Protein AF-A0A2N3DLK1-F1 (afdb_monomer)

pLDDT: mean 75.84, std 13.11, range [40.94, 93.44]

Secondary structure (DSSP, 8-state):
--TTSTHHHHHHHHHHHHHHHHHHHHHHHHHHIIIIITGGGGS--SSPPPHHHHHHHHHHHHHHHHHHHHHHHHHHS--HHHHHHHHHHHHHHHHHHHHHHHHHHHHHHHHHH--HHHHHHHHT--GGGEEEEEEETTEEEEEE--STT--HHHHHHHHHHHHHHSSEEEE---HHHHHHHHHHHTT--

Sequence (189 aa):
MKIGECKQGWHGFAIRAIALLAIPLLLIVMGRLAFEYLPRLGLPSCEEPDGLTLAAHGLEAALILVAIWLQMRMSQRPSYAVLIAVFLVPSTVWLIQGVANDREALRQQQCAARSLDEAMMVCGADPAHYRRETYRPGFEILTVIDPRAFDRRAWSCLGRWALHSRKASVDKVDESVYREYNKAHSKGE

Nearest PDB structures (foldseek):
  2ic6-assembly2_B  TM=7.905E-01  e=6.269E+00  Orthohantavirus sinnombreense
  2ic6-assembly1_A  TM=8.528E-01  e=9.399E+00  Orthohantavirus sinnombreense
  8glt-assembly1_0  TM=7.337E-01  e=7.901E+00  synthetic construct

Foldseek 3Di:
DDPPPPVPVVVVVVVVVCCVPVVVLVVVVVVCCCVVVVVVVPADQLDDQDPLLVVLVVVLVVLVVVLVVLVVVCVVPNDPVSVVSNVVSVVVSVVSVVVSSVVSVVVSVVLLVDDPVVQCVVQVNDPVQWDWDDPDVQEIEIEGPAPVPDDPSSLVSSCSNCVRNVRYHDDYHDVVNVVVVVVVVVVVD

Structure (mmCIF, N/CA/C/O backbone):
data_AF-A0A2N3DLK1-F1
#
_entry.id   AF-A0A2N3DLK1-F1
#
loop_
_atom_site.group_PDB
_atom_site.id
_atom_site.type_symbol
_atom_site.label_atom_id
_atom_site.label_alt_id
_atom_site.label_comp_id
_atom_site.label_asym_id
_atom_site.label_entity_id
_atom_site.label_seq_id
_atom_site.pdbx_PDB_ins_code
_atom_site.Cartn_x
_atom_site.Cartn_y
_atom_site.Cartn_z
_atom_site.occupancy
_atom_site.B_iso_or_equiv
_atom_site.auth_seq_id
_atom_site.auth_comp_id
_atom_site.auth_asym_id
_atom_site.auth_atom_id
_atom_site.pdbx_PDB_model_num
ATOM 1 N N . MET A 1 1 ? -30.915 -3.818 58.817 1.00 41.75 1 MET A N 1
ATOM 2 C CA . MET A 1 1 ? -29.788 -4.104 57.900 1.00 41.75 1 MET A CA 1
ATOM 3 C C . MET A 1 1 ? -30.009 -3.312 56.616 1.00 41.75 1 MET A C 1
ATOM 5 O O . MET A 1 1 ? -30.992 -3.561 55.931 1.00 41.75 1 MET A O 1
ATOM 9 N N . LYS A 1 2 ? -29.196 -2.280 56.353 1.00 40.94 2 LYS A N 1
ATOM 10 C CA . LYS A 1 2 ? -29.340 -1.408 55.174 1.00 40.94 2 LYS A CA 1
ATOM 11 C C . LYS A 1 2 ? -28.633 -2.056 53.979 1.00 40.94 2 LYS A C 1
ATOM 13 O O . LYS A 1 2 ? -27.424 -2.229 54.010 1.00 40.94 2 LYS A O 1
ATOM 18 N N . ILE A 1 3 ? -29.368 -2.348 52.906 1.00 49.31 3 ILE A N 1
ATOM 19 C CA . ILE A 1 3 ? -28.859 -2.912 51.632 1.00 49.31 3 ILE A CA 1
ATOM 20 C C . ILE A 1 3 ? -28.111 -1.830 50.795 1.00 49.31 3 ILE A C 1
ATOM 22 O O . ILE A 1 3 ? -27.939 -1.937 49.586 1.00 49.31 3 ILE A O 1
ATOM 26 N N . GLY A 1 4 ? -27.656 -0.740 51.425 1.00 43.97 4 GLY A N 1
ATOM 27 C CA . GLY A 1 4 ? -27.165 0.463 50.739 1.00 43.97 4 GLY A CA 1
ATOM 28 C C . GLY A 1 4 ? -25.655 0.537 50.493 1.00 43.97 4 GLY A C 1
ATOM 29 O O . GLY A 1 4 ? -25.234 1.267 49.604 1.00 43.97 4 GLY A O 1
ATOM 30 N N . GLU A 1 5 ? -24.829 -0.208 51.230 1.00 45.59 5 GLU A N 1
ATOM 31 C CA . GLU A 1 5 ? -23.375 0.051 51.271 1.00 45.59 5 GLU A CA 1
ATOM 32 C C . GLU A 1 5 ? -22.546 -0.789 50.284 1.00 45.59 5 GLU A C 1
ATOM 34 O O . GLU A 1 5 ? -21.379 -0.496 50.038 1.00 45.59 5 GLU A O 1
ATOM 39 N N . CYS A 1 6 ? -23.139 -1.790 49.625 1.00 49.03 6 CYS A N 1
ATOM 40 C CA . CYS A 1 6 ? -22.387 -2.659 48.711 1.00 49.03 6 CYS A CA 1
ATOM 41 C C . CYS A 1 6 ? -22.099 -2.012 47.336 1.00 49.03 6 CYS A C 1
ATOM 43 O O . CYS A 1 6 ? -21.207 -2.453 46.615 1.00 49.03 6 CYS A O 1
ATOM 45 N N . LYS A 1 7 ? -22.798 -0.930 46.958 1.00 48.81 7 LYS A N 1
ATOM 46 C CA . LYS A 1 7 ? -22.609 -0.273 45.646 1.00 48.81 7 LYS A CA 1
ATOM 47 C C . LYS A 1 7 ? -21.320 0.552 45.534 1.00 48.81 7 LYS A C 1
ATOM 49 O O . LYS A 1 7 ? -20.832 0.752 44.425 1.00 48.81 7 LYS A O 1
ATOM 54 N N . GLN A 1 8 ? -20.749 1.014 46.647 1.00 48.44 8 GLN A N 1
ATOM 55 C CA . GLN A 1 8 ? -19.661 2.001 46.619 1.00 48.44 8 GLN A CA 1
ATOM 56 C C . GLN A 1 8 ? -18.273 1.374 46.374 1.00 48.44 8 GLN A C 1
ATOM 58 O O . GLN A 1 8 ? -17.419 2.002 45.753 1.00 48.44 8 GLN A O 1
ATOM 63 N N . GLY A 1 9 ? -18.065 0.107 46.758 1.00 53.12 9 GLY A N 1
ATOM 64 C CA . GLY A 1 9 ? -16.812 -0.621 46.499 1.00 53.12 9 GLY A CA 1
ATOM 65 C C . GLY A 1 9 ? -16.652 -1.110 45.053 1.00 53.12 9 GLY A C 1
ATOM 66 O O . GLY A 1 9 ? -15.544 -1.128 44.515 1.00 53.12 9 GLY A O 1
ATOM 67 N N . TRP A 1 10 ? -17.761 -1.446 44.386 1.00 57.19 10 TRP A N 1
ATOM 68 C CA . TRP A 1 10 ? -17.746 -2.000 43.027 1.00 57.19 10 TRP A CA 1
ATOM 69 C C . TRP A 1 10 ? -17.319 -0.988 41.963 1.00 57.19 10 TRP A C 1
ATOM 71 O O . TRP A 1 10 ? -16.615 -1.358 41.028 1.00 57.19 10 TRP A O 1
ATOM 81 N N . HIS A 1 11 ? -17.674 0.291 42.109 1.00 54.62 11 HIS A N 1
ATOM 82 C CA . HIS A 1 11 ? -17.235 1.327 41.169 1.00 54.62 11 HIS A CA 1
ATOM 83 C C . HIS A 1 11 ? -15.726 1.581 41.236 1.00 54.62 11 HIS A C 1
ATOM 85 O O . HIS A 1 11 ? -15.082 1.676 40.193 1.00 54.62 11 HIS A O 1
ATOM 91 N N . GLY A 1 12 ? -15.138 1.614 42.435 1.00 58.16 12 GLY A N 1
ATOM 92 C CA . GLY A 1 12 ? -13.688 1.767 42.594 1.00 58.16 12 GLY A CA 1
ATOM 93 C C . GLY A 1 12 ? -12.903 0.576 42.038 1.00 58.16 12 GLY A C 1
ATOM 94 O O . GLY A 1 12 ? -11.877 0.760 41.383 1.00 58.16 12 GLY A O 1
ATOM 95 N N . PHE A 1 13 ? -13.412 -0.643 42.242 1.00 64.38 13 PHE A N 1
ATOM 96 C CA . PHE A 1 13 ? -12.818 -1.856 41.681 1.00 64.38 13 PHE A CA 1
ATOM 97 C C . PHE A 1 13 ? -12.954 -1.911 40.151 1.00 64.38 13 PHE A C 1
ATOM 99 O O . PHE A 1 13 ? -11.970 -2.168 39.462 1.00 64.38 13 PHE A O 1
ATOM 106 N N . ALA A 1 14 ? -14.133 -1.591 39.608 1.00 60.31 14 ALA A N 1
ATOM 107 C CA . ALA A 1 14 ? -14.378 -1.570 38.167 1.00 60.31 14 ALA A CA 1
ATOM 108 C C . ALA A 1 14 ? -13.508 -0.533 37.441 1.00 60.31 14 ALA A C 1
ATOM 110 O O . ALA A 1 14 ? -12.927 -0.854 36.411 1.00 60.31 14 ALA A O 1
ATOM 111 N N . ILE A 1 15 ? -13.342 0.677 37.988 1.00 67.38 15 ILE A N 1
ATOM 112 C CA . ILE A 1 15 ? -12.472 1.707 37.393 1.00 67.38 15 ILE A CA 1
ATOM 113 C C . ILE A 1 15 ? -11.008 1.255 37.395 1.00 67.38 15 ILE A C 1
ATOM 115 O O . ILE A 1 15 ? -10.316 1.419 36.393 1.00 67.38 15 ILE A O 1
ATOM 119 N N . ARG A 1 16 ? -10.534 0.641 38.488 1.00 67.81 16 ARG A N 1
ATOM 120 C CA . ARG A 1 16 ? -9.168 0.096 38.558 1.00 67.81 16 ARG A CA 1
ATOM 121 C C . ARG A 1 16 ? -8.962 -1.066 37.589 1.00 67.81 16 ARG A C 1
ATOM 123 O O . ARG A 1 16 ? -7.930 -1.108 36.934 1.00 67.81 16 ARG A O 1
ATOM 130 N N . ALA A 1 17 ? -9.938 -1.962 37.449 1.00 64.06 17 ALA A N 1
ATOM 131 C CA . ALA A 1 17 ? -9.883 -3.068 36.494 1.00 64.06 17 ALA A CA 1
ATOM 132 C C . ALA A 1 17 ? -9.908 -2.576 35.035 1.00 64.06 17 ALA A C 1
ATOM 134 O O . ALA A 1 17 ? -9.133 -3.055 34.212 1.00 64.06 17 ALA A O 1
ATOM 135 N N . ILE A 1 18 ? -10.739 -1.573 34.725 1.00 64.81 18 ILE A N 1
ATOM 136 C CA . ILE A 1 18 ? -10.772 -0.927 33.406 1.00 64.81 18 ILE A CA 1
ATOM 137 C C . ILE A 1 18 ? -9.437 -0.238 33.125 1.00 64.81 18 ILE A C 1
ATOM 139 O O . ILE A 1 18 ? -8.891 -0.430 32.049 1.00 64.81 18 ILE A O 1
ATOM 143 N N . ALA A 1 19 ? -8.869 0.505 34.078 1.00 65.62 19 ALA A N 1
ATOM 144 C CA . ALA A 1 19 ? -7.558 1.128 33.903 1.00 65.62 19 ALA A CA 1
ATOM 145 C C . ALA A 1 19 ? -6.452 0.079 33.682 1.00 65.62 19 ALA A C 1
ATOM 147 O O . ALA A 1 19 ? -5.636 0.229 32.777 1.00 65.62 19 ALA A O 1
ATOM 148 N N . LEU A 1 20 ? -6.462 -1.015 34.449 1.00 67.25 20 LEU A N 1
ATOM 149 C CA . LEU A 1 20 ? -5.474 -2.091 34.338 1.00 67.25 20 LEU A CA 1
ATOM 150 C C . LEU A 1 20 ? -5.555 -2.873 33.022 1.00 67.25 20 LEU A C 1
ATOM 152 O O . LEU A 1 20 ? -4.543 -3.424 32.610 1.00 67.25 20 LEU A O 1
ATOM 156 N N . LEU A 1 21 ? -6.714 -2.923 32.361 1.00 66.69 21 LEU A N 1
ATOM 157 C CA . LEU A 1 21 ? -6.882 -3.620 31.079 1.00 66.69 21 LEU A CA 1
ATOM 158 C C . LEU A 1 21 ? -6.795 -2.672 29.876 1.00 66.69 21 LEU A C 1
ATOM 160 O O . LEU A 1 21 ? -6.192 -3.014 28.861 1.00 66.69 21 LEU A O 1
ATOM 164 N N . ALA A 1 22 ? -7.352 -1.467 29.986 1.00 64.12 22 ALA A N 1
ATOM 165 C CA . ALA A 1 22 ? -7.381 -0.496 28.900 1.00 64.12 22 ALA A CA 1
ATOM 166 C C . ALA A 1 22 ? -6.006 0.129 28.644 1.00 64.12 22 ALA A C 1
ATOM 168 O O . ALA A 1 22 ? -5.651 0.321 27.488 1.00 64.12 22 ALA A O 1
ATOM 169 N N . ILE A 1 23 ? -5.213 0.415 29.685 1.00 67.69 23 ILE A N 1
ATOM 170 C CA . ILE A 1 23 ? -3.870 1.000 29.529 1.00 67.69 23 ILE A CA 1
ATOM 171 C C . ILE A 1 23 ? -2.930 0.077 28.736 1.00 67.69 23 ILE A C 1
ATOM 173 O O . ILE A 1 23 ? -2.375 0.545 27.743 1.00 67.69 23 ILE A O 1
ATOM 177 N N . PRO A 1 24 ? -2.741 -1.212 29.087 1.00 68.69 24 PRO A N 1
ATOM 178 C CA . PRO A 1 24 ? -1.887 -2.096 28.296 1.00 68.69 24 PRO A CA 1
ATOM 179 C C . PRO A 1 24 ? -2.434 -2.335 26.888 1.00 68.69 24 PRO A C 1
ATOM 181 O O . PRO A 1 24 ? -1.643 -2.372 25.952 1.00 68.69 24 PRO A O 1
ATOM 184 N N . LEU A 1 25 ? -3.757 -2.416 26.702 1.00 66.19 25 LEU A N 1
ATOM 185 C CA . LEU A 1 25 ? -4.347 -2.511 25.363 1.00 66.19 25 LEU A CA 1
ATOM 186 C C . LEU A 1 25 ? -4.007 -1.272 24.519 1.00 66.19 25 LEU A C 1
ATOM 188 O O . LEU A 1 25 ? -3.580 -1.396 23.375 1.00 66.19 25 LEU A O 1
ATOM 192 N N . LEU A 1 26 ? -4.131 -0.078 25.099 1.00 65.19 26 LEU A N 1
ATOM 193 C CA . LEU A 1 26 ? -3.835 1.186 24.430 1.00 65.19 26 LEU A CA 1
ATOM 194 C C . LEU A 1 26 ? -2.334 1.341 24.146 1.00 65.19 26 LEU A C 1
ATOM 196 O O . LEU A 1 26 ? -1.967 1.806 23.073 1.00 65.19 26 LEU A O 1
ATOM 200 N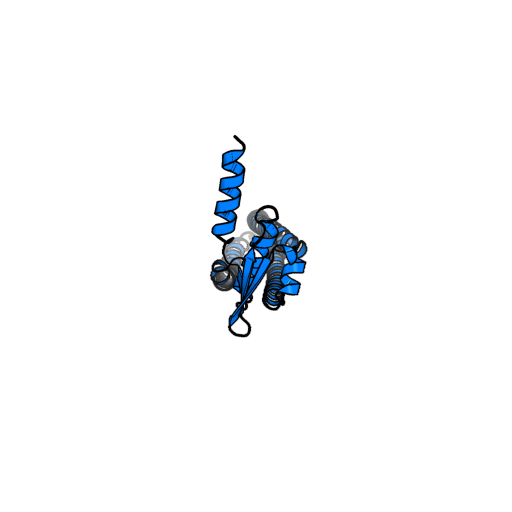 N . LEU A 1 27 ? -1.463 0.886 25.052 1.00 72.38 27 LEU A N 1
ATOM 201 C CA . LEU A 1 27 ? -0.013 0.832 24.832 1.00 72.38 27 LEU A CA 1
ATOM 202 C C . LEU A 1 27 ? 0.370 -0.158 23.727 1.00 72.38 27 LEU A C 1
ATOM 204 O O . LEU A 1 27 ? 1.247 0.149 22.927 1.00 72.38 27 LEU A O 1
ATOM 208 N N . ILE A 1 28 ? -0.290 -1.315 23.650 1.00 72.94 28 ILE A N 1
ATOM 209 C CA . ILE A 1 28 ? -0.079 -2.298 22.581 1.00 72.94 28 ILE A CA 1
ATOM 210 C C . ILE A 1 28 ? -0.531 -1.722 21.231 1.00 72.94 28 ILE A C 1
ATOM 212 O O . ILE A 1 28 ? 0.207 -1.828 20.253 1.00 72.94 28 ILE A O 1
ATOM 216 N N . VAL A 1 29 ? -1.696 -1.063 21.182 1.00 67.62 29 VAL A N 1
ATOM 217 C CA . VAL A 1 29 ? -2.199 -0.383 19.975 1.00 67.62 29 VAL A CA 1
ATOM 218 C C . VAL A 1 29 ? -1.248 0.732 19.546 1.00 67.62 29 VAL A C 1
ATOM 220 O O . VAL A 1 29 ? -0.811 0.740 18.401 1.00 67.62 29 VAL A O 1
ATOM 223 N N . MET A 1 30 ? -0.864 1.633 20.455 1.00 67.69 30 MET A N 1
ATOM 224 C CA . MET A 1 30 ? 0.065 2.733 20.163 1.00 67.69 30 MET A CA 1
ATOM 225 C C . MET A 1 30 ? 1.460 2.232 19.778 1.00 67.69 30 MET A C 1
ATOM 227 O O . MET A 1 30 ? 2.082 2.788 18.879 1.00 67.69 30 MET A O 1
ATOM 231 N N . GLY A 1 31 ? 1.943 1.169 20.427 1.00 72.31 31 GLY A N 1
ATOM 232 C CA . GLY A 1 31 ? 3.211 0.521 20.110 1.00 72.31 31 GLY A CA 1
ATOM 233 C C . GLY A 1 31 ? 3.195 -0.081 18.710 1.00 72.31 31 GLY A C 1
ATOM 234 O O . GLY A 1 31 ? 4.092 0.197 17.922 1.00 72.31 31 GLY A O 1
ATOM 235 N N . ARG A 1 32 ? 2.148 -0.830 18.348 1.00 65.25 32 ARG A N 1
ATOM 236 C CA . ARG A 1 32 ? 1.993 -1.323 16.974 1.00 65.25 32 ARG A CA 1
ATOM 237 C C . ARG A 1 32 ? 1.852 -0.198 15.968 1.00 65.25 32 ARG A C 1
ATOM 239 O O . ARG A 1 32 ? 2.490 -0.266 14.928 1.00 65.25 32 ARG A O 1
ATOM 246 N N . LEU A 1 33 ? 1.091 0.847 16.282 1.00 63.62 33 LEU A N 1
ATOM 247 C CA . LEU A 1 33 ? 0.989 2.010 15.409 1.00 63.62 33 LEU A CA 1
ATOM 248 C C . LEU A 1 33 ? 2.383 2.610 15.178 1.00 63.62 33 LEU A C 1
ATOM 250 O O . LEU A 1 33 ? 2.796 2.786 14.042 1.00 63.62 33 LEU A O 1
ATOM 254 N N . ALA A 1 34 ? 3.168 2.829 16.231 1.00 68.75 34 ALA A N 1
ATOM 255 C CA . ALA A 1 34 ? 4.526 3.341 16.098 1.00 68.75 34 ALA A CA 1
ATOM 256 C C . ALA A 1 34 ? 5.426 2.401 15.270 1.00 68.75 34 ALA A C 1
ATOM 258 O O . ALA A 1 34 ? 6.055 2.847 14.317 1.00 68.75 34 ALA A O 1
ATOM 259 N N . PHE A 1 35 ? 5.471 1.103 15.577 1.00 64.12 35 PHE A N 1
ATOM 260 C CA . PHE A 1 35 ? 6.393 0.168 14.921 1.00 64.12 35 PHE A CA 1
ATOM 261 C C . PHE A 1 35 ? 5.966 -0.261 13.510 1.00 64.12 35 PHE A C 1
ATOM 263 O O . PHE A 1 35 ? 6.833 -0.522 12.682 1.00 64.12 35 PHE A O 1
ATOM 270 N N . GLU A 1 36 ? 4.668 -0.324 13.208 1.00 64.69 36 GLU A N 1
ATOM 271 C CA . GLU A 1 36 ? 4.161 -0.729 11.890 1.00 64.69 36 GLU A CA 1
ATOM 272 C C . GLU A 1 36 ? 3.917 0.472 10.963 1.00 64.69 36 GLU A C 1
ATOM 274 O O . GLU A 1 36 ? 4.188 0.362 9.767 1.00 64.69 36 GLU A O 1
ATOM 279 N N . TYR A 1 37 ? 3.460 1.628 11.474 1.00 61.62 37 TYR A N 1
ATOM 280 C CA . TYR A 1 37 ? 3.223 2.813 10.633 1.00 61.62 37 TYR A CA 1
ATOM 281 C C . TYR A 1 37 ? 4.462 3.686 10.428 1.00 61.62 37 TYR A C 1
ATOM 283 O O . TYR A 1 37 ? 4.658 4.144 9.304 1.00 61.62 37 TYR A O 1
ATOM 291 N N . LEU A 1 38 ? 5.312 3.934 11.438 1.00 62.44 38 LEU A N 1
ATOM 292 C CA . LEU A 1 38 ? 6.450 4.860 11.261 1.00 62.44 38 LEU A CA 1
ATOM 293 C C . LEU A 1 38 ? 7.409 4.4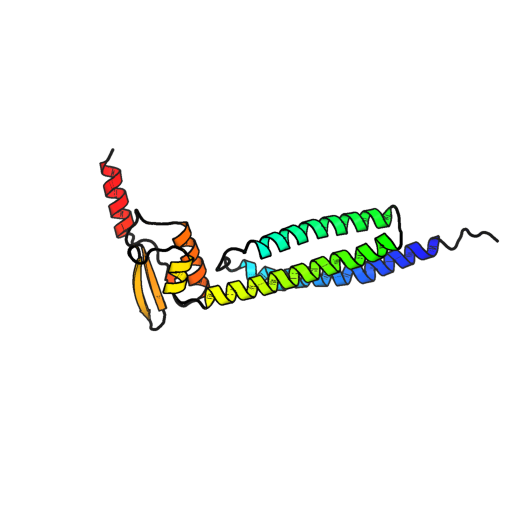29 10.136 1.00 62.44 38 LEU A C 1
ATOM 295 O O . LEU A 1 38 ? 7.788 5.290 9.342 1.00 62.44 38 LEU A O 1
ATOM 299 N N . PRO A 1 39 ? 7.766 3.139 9.974 1.00 58.31 39 PRO A N 1
ATOM 300 C CA . PRO A 1 39 ? 8.603 2.714 8.851 1.00 58.31 39 PRO A CA 1
ATOM 301 C C . PRO A 1 39 ? 7.897 2.849 7.494 1.00 58.31 39 PRO A C 1
ATOM 303 O O . PRO A 1 39 ? 8.555 3.060 6.476 1.00 58.31 39 PRO A O 1
ATOM 306 N N . ARG A 1 40 ? 6.558 2.757 7.468 1.00 57.41 40 ARG A N 1
ATOM 307 C CA . ARG A 1 40 ? 5.735 2.919 6.257 1.00 57.41 40 ARG A CA 1
ATOM 308 C C . ARG A 1 40 ? 5.583 4.381 5.825 1.00 57.41 40 ARG A C 1
ATOM 310 O O . ARG A 1 40 ? 5.245 4.621 4.674 1.00 57.41 40 ARG A O 1
ATOM 317 N N . LEU A 1 41 ? 5.878 5.355 6.691 1.00 57.22 41 LEU A N 1
ATOM 318 C CA . LEU A 1 41 ? 5.874 6.781 6.327 1.00 57.22 41 LEU A CA 1
ATOM 319 C C . LEU A 1 41 ? 7.026 7.173 5.384 1.00 57.22 41 LEU A C 1
ATOM 321 O O . LEU A 1 41 ? 6.984 8.249 4.793 1.00 57.22 41 LEU A O 1
ATOM 325 N N . GLY A 1 42 ? 8.060 6.333 5.253 1.00 58.62 42 GLY A N 1
ATOM 326 C CA . GLY A 1 42 ? 9.263 6.668 4.486 1.00 58.62 42 GLY A CA 1
ATOM 327 C C . GLY A 1 42 ? 9.145 6.486 2.970 1.00 58.62 42 GLY A C 1
ATOM 328 O O . GLY A 1 42 ? 9.893 7.123 2.232 1.00 58.62 42 GLY A O 1
ATOM 329 N N . LEU A 1 43 ? 8.236 5.631 2.488 1.00 68.38 43 LEU A N 1
ATOM 330 C CA . LEU A 1 43 ? 8.088 5.323 1.062 1.00 68.38 43 LEU A CA 1
ATOM 331 C C . LEU A 1 43 ? 6.605 5.363 0.659 1.00 68.38 43 LEU A C 1
ATOM 333 O O . LEU A 1 43 ? 5.779 4.782 1.362 1.00 68.38 43 LEU A O 1
ATOM 337 N N . PRO A 1 44 ? 6.244 5.999 -0.473 1.00 78.38 44 PRO A N 1
ATOM 338 C CA . PRO A 1 44 ? 4.881 5.930 -1.001 1.00 78.38 44 PRO A CA 1
ATOM 339 C C . PRO A 1 44 ? 4.507 4.476 -1.307 1.00 78.38 44 PRO A C 1
ATOM 341 O O . PRO A 1 44 ? 5.378 3.706 -1.692 1.00 78.38 44 PRO A O 1
ATOM 344 N N . SER A 1 45 ? 3.237 4.084 -1.180 1.00 82.31 45 SER A N 1
ATOM 345 C CA . SER A 1 45 ? 2.805 2.714 -1.500 1.00 82.31 45 SER A CA 1
ATOM 346 C C . SER A 1 45 ? 3.088 2.362 -2.971 1.00 82.31 45 SER A C 1
ATOM 348 O O . SER A 1 45 ? 2.860 3.179 -3.856 1.00 82.31 45 SER A O 1
ATOM 350 N N . CYS A 1 46 ? 3.596 1.158 -3.245 1.00 85.38 46 CYS A N 1
ATOM 351 C CA . CYS A 1 46 ? 3.854 0.646 -4.598 1.00 85.38 46 CYS A CA 1
ATOM 352 C C . CYS A 1 46 ? 2.564 0.616 -5.427 1.00 85.38 46 CYS A C 1
ATOM 354 O O . CYS A 1 46 ? 2.532 1.069 -6.569 1.00 85.38 46 CYS A O 1
ATOM 356 N N . GLU A 1 47 ? 1.482 0.141 -4.809 1.00 86.12 47 GLU A N 1
ATOM 357 C CA . GLU A 1 47 ? 0.140 0.080 -5.388 1.00 86.12 47 GLU A CA 1
ATOM 358 C C . GLU A 1 47 ? -0.869 0.830 -4.504 1.00 86.12 47 GLU A C 1
ATOM 360 O O . GLU A 1 47 ? -0.626 1.049 -3.312 1.00 86.12 47 GLU A O 1
ATOM 365 N N . GLU A 1 48 ? -1.990 1.261 -5.084 1.00 84.50 48 GLU A N 1
ATOM 366 C CA . GLU A 1 48 ? -3.094 1.864 -4.329 1.00 84.50 48 GLU A CA 1
ATOM 367 C C . GLU A 1 48 ? -3.868 0.801 -3.539 1.00 84.50 48 GLU A C 1
ATOM 369 O O . GLU A 1 48 ? -3.939 -0.353 -3.975 1.00 84.50 48 GLU A O 1
ATOM 374 N N . PRO A 1 49 ? -4.458 1.153 -2.384 1.00 82.62 49 PRO A N 1
ATOM 375 C CA . PRO A 1 49 ? -5.290 0.226 -1.627 1.00 82.62 49 PRO A CA 1
ATOM 376 C C . PRO A 1 49 ? -6.455 -0.276 -2.489 1.00 82.62 49 PRO A C 1
ATOM 378 O O . PRO A 1 49 ? -7.072 0.486 -3.233 1.00 82.62 49 PRO A O 1
ATOM 381 N N . ASP A 1 50 ? -6.743 -1.574 -2.406 1.00 84.81 50 ASP A N 1
ATOM 382 C CA . ASP A 1 50 ? -7.877 -2.169 -3.097 1.00 84.81 50 ASP A CA 1
ATOM 383 C C . ASP A 1 50 ? -9.167 -1.790 -2.361 1.00 84.81 50 ASP A C 1
ATOM 385 O O . ASP A 1 50 ? -9.162 -1.339 -1.210 1.00 84.81 50 ASP A O 1
ATOM 389 N N . GLY A 1 51 ? -10.304 -1.969 -3.034 1.00 86.31 51 GLY A N 1
ATOM 390 C CA . GLY A 1 51 ? -11.601 -1.633 -2.446 1.00 86.31 51 GLY A CA 1
ATOM 391 C C . GLY A 1 51 ? -11.864 -2.365 -1.125 1.00 86.31 51 GLY A C 1
ATOM 392 O O . GLY A 1 51 ? -12.553 -1.824 -0.264 1.00 86.31 51 GLY A O 1
ATOM 393 N N . LEU A 1 52 ? -11.280 -3.556 -0.933 1.00 85.94 52 LEU A N 1
ATOM 394 C CA . LEU A 1 52 ? -11.421 -4.319 0.304 1.00 85.94 52 LEU A CA 1
ATOM 395 C C . LEU A 1 52 ? -10.614 -3.707 1.454 1.00 85.94 52 LEU A C 1
ATOM 397 O O . LEU A 1 52 ? -11.179 -3.521 2.528 1.00 85.94 52 LEU A O 1
ATOM 401 N N . THR A 1 53 ? -9.339 -3.364 1.246 1.00 83.69 53 THR A N 1
ATOM 402 C CA . THR A 1 53 ? -8.521 -2.671 2.255 1.00 83.69 53 THR A CA 1
ATOM 403 C C . THR A 1 53 ? -9.143 -1.320 2.613 1.00 83.69 53 THR A C 1
ATOM 405 O O . THR A 1 53 ? -9.242 -0.975 3.791 1.00 83.69 53 THR A O 1
ATOM 408 N N . LEU A 1 54 ? -9.659 -0.579 1.625 1.00 84.06 54 LEU A N 1
ATOM 409 C CA . LEU A 1 54 ? -10.359 0.683 1.874 1.00 84.06 54 LEU A CA 1
ATOM 410 C C . LEU A 1 54 ? -11.640 0.481 2.703 1.00 84.06 54 LEU A C 1
ATOM 412 O O . LEU A 1 54 ? -11.875 1.209 3.667 1.00 84.06 54 LEU A O 1
ATOM 416 N N . ALA A 1 55 ? -12.454 -0.523 2.362 1.00 86.38 55 ALA A N 1
ATOM 417 C CA . ALA A 1 55 ? -13.657 -0.864 3.119 1.00 86.38 55 ALA A CA 1
ATOM 418 C C . ALA A 1 55 ? -13.328 -1.327 4.547 1.00 86.38 55 ALA A C 1
ATOM 420 O O . ALA A 1 55 ? -14.048 -0.973 5.481 1.00 86.38 55 ALA A O 1
ATOM 421 N N . ALA A 1 56 ? -12.231 -2.068 4.731 1.00 85.06 56 ALA A N 1
ATOM 422 C CA . ALA A 1 56 ? -11.759 -2.504 6.039 1.00 85.06 56 ALA A CA 1
ATOM 423 C C . ALA A 1 56 ? -11.396 -1.308 6.930 1.00 85.06 56 ALA A C 1
ATOM 425 O O . ALA A 1 56 ? -11.884 -1.238 8.055 1.00 85.06 56 ALA A O 1
ATOM 426 N N . HIS A 1 57 ? -10.651 -0.325 6.414 1.00 79.81 57 HIS A N 1
ATOM 427 C CA . HIS A 1 57 ? -10.358 0.910 7.151 1.00 79.81 57 HIS A CA 1
ATOM 428 C C . HIS A 1 57 ? -11.610 1.761 7.417 1.00 79.81 57 HIS A C 1
ATOM 430 O O . HIS A 1 57 ? -11.740 2.367 8.482 1.00 79.81 57 HIS A O 1
ATOM 436 N N . GLY A 1 58 ? -12.569 1.789 6.486 1.00 81.50 58 GLY A N 1
ATOM 437 C CA . GLY A 1 58 ? -13.862 2.442 6.708 1.00 81.50 58 GLY A CA 1
ATOM 438 C C . GLY A 1 58 ? -14.653 1.801 7.856 1.00 81.50 58 GLY A C 1
ATOM 439 O O . GLY A 1 58 ? -15.179 2.500 8.725 1.00 81.50 58 GLY A O 1
ATOM 440 N N . LEU A 1 59 ? -14.696 0.466 7.896 1.00 86.75 59 LEU A N 1
ATOM 441 C CA . LEU A 1 59 ? -15.324 -0.298 8.974 1.00 86.75 59 LEU A CA 1
ATOM 442 C C . LEU A 1 59 ? -14.584 -0.114 10.307 1.00 86.75 59 LEU A C 1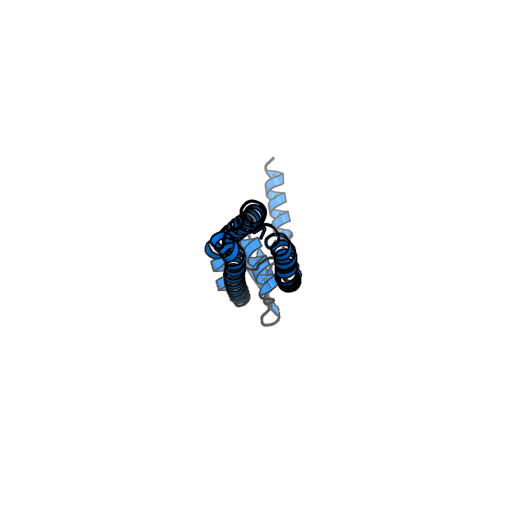
ATOM 444 O O . LEU A 1 59 ? -15.222 0.051 11.344 1.00 86.75 59 LEU A O 1
ATOM 448 N N . GLU A 1 60 ? -13.253 -0.100 10.276 1.00 82.31 60 GLU A N 1
ATOM 449 C CA . GLU A 1 60 ? -12.389 0.166 11.428 1.00 82.31 60 GLU A CA 1
ATOM 450 C C . GLU A 1 60 ? -12.737 1.513 12.079 1.00 82.31 60 GLU A C 1
ATOM 452 O O . GLU A 1 60 ? -13.036 1.567 13.275 1.00 82.31 60 GLU A O 1
ATOM 457 N N . ALA A 1 61 ? -12.805 2.586 11.285 1.00 78.56 61 ALA A N 1
ATOM 458 C CA . ALA A 1 61 ? -13.173 3.916 11.765 1.00 78.56 61 ALA A CA 1
ATOM 459 C C . ALA A 1 61 ? -14.573 3.935 12.405 1.00 78.56 61 ALA A C 1
ATOM 461 O O . ALA A 1 61 ? -14.762 4.510 13.481 1.00 78.56 61 ALA A O 1
ATOM 462 N N . ALA A 1 62 ? -15.549 3.261 11.790 1.00 84.50 62 ALA A N 1
ATOM 463 C CA . ALA A 1 62 ? -16.896 3.146 12.344 1.00 84.50 62 ALA A CA 1
ATOM 464 C C . ALA A 1 62 ? -16.909 2.392 13.687 1.00 84.50 62 ALA A C 1
ATOM 466 O O . ALA A 1 62 ? -17.563 2.825 14.637 1.00 84.50 62 ALA A O 1
ATOM 467 N N . LEU A 1 63 ? -16.158 1.294 13.802 1.00 83.00 63 LEU A N 1
ATOM 468 C CA . LEU A 1 63 ? -16.070 0.507 15.033 1.00 83.00 63 LEU A CA 1
ATOM 469 C C . LEU A 1 63 ? -15.361 1.259 16.165 1.00 83.00 63 LEU A C 1
ATOM 471 O O . LEU A 1 63 ? -15.766 1.126 17.320 1.00 83.00 63 LEU A O 1
ATOM 475 N N . ILE A 1 64 ? -14.367 2.095 15.858 1.00 77.88 64 ILE A N 1
ATOM 476 C CA . ILE A 1 64 ? -13.737 2.983 16.847 1.00 77.88 64 ILE A CA 1
ATOM 477 C C . ILE A 1 64 ? -14.768 3.967 17.415 1.00 77.88 64 ILE A C 1
ATOM 479 O O . ILE A 1 64 ? -14.859 4.130 18.634 1.00 77.88 64 ILE A O 1
ATOM 483 N N . LEU A 1 65 ? -15.603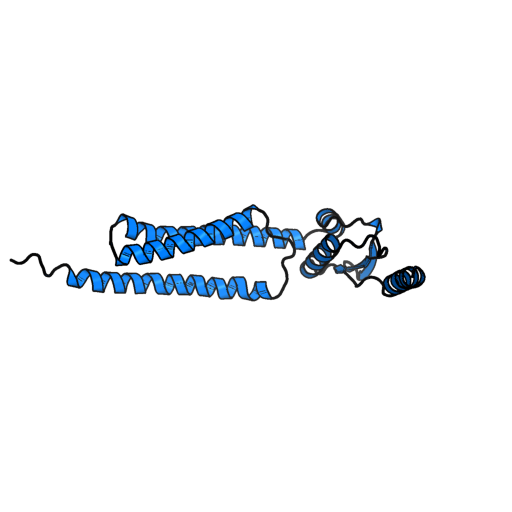 4.575 16.564 1.00 81.06 65 LEU A N 1
ATOM 484 C CA . LEU A 1 65 ? -16.681 5.463 17.019 1.00 81.06 65 LEU A CA 1
ATOM 485 C C . LEU A 1 65 ? -17.692 4.721 17.905 1.00 81.06 65 LEU A C 1
ATOM 487 O O . LEU A 1 65 ? -18.112 5.247 18.939 1.00 81.06 65 LEU A O 1
ATOM 491 N N . VAL A 1 66 ? -18.038 3.480 17.549 1.00 84.00 66 VAL A N 1
ATOM 492 C CA . VAL A 1 66 ? -18.899 2.615 18.371 1.00 84.00 66 VAL A CA 1
ATOM 493 C C . VAL A 1 66 ? -18.241 2.289 19.714 1.00 84.00 66 VAL A C 1
ATOM 495 O O . VAL A 1 66 ? -18.917 2.346 20.739 1.00 84.00 66 VAL A O 1
ATOM 498 N N . ALA A 1 67 ? -16.938 1.999 19.747 1.00 80.00 67 ALA A N 1
ATOM 499 C CA . ALA A 1 67 ? -16.207 1.729 20.983 1.00 80.00 67 ALA A CA 1
ATOM 500 C C . ALA A 1 67 ? -16.215 2.944 21.924 1.00 80.00 67 ALA A C 1
ATOM 502 O O . ALA A 1 67 ? -16.527 2.806 23.108 1.00 80.00 67 ALA A O 1
ATOM 503 N N . ILE A 1 68 ? -15.956 4.145 21.394 1.00 79.12 68 ILE A N 1
ATOM 504 C CA . ILE A 1 68 ? -16.017 5.404 22.154 1.00 79.12 68 ILE A CA 1
ATOM 505 C C . ILE A 1 68 ? -17.430 5.618 22.705 1.00 79.12 68 ILE A C 1
ATOM 507 O O . ILE A 1 68 ? -17.611 5.921 23.887 1.00 79.12 68 ILE A O 1
ATOM 511 N N . TRP A 1 69 ? -18.451 5.404 21.874 1.00 86.38 69 TRP A N 1
ATOM 512 C CA . TRP A 1 69 ? -19.844 5.517 22.291 1.00 86.38 69 TRP A CA 1
ATOM 513 C C . TRP A 1 69 ? -20.228 4.508 23.379 1.00 86.38 69 TRP A C 1
ATOM 515 O O . TRP A 1 69 ? -20.878 4.882 24.357 1.00 86.38 69 TRP A O 1
ATOM 525 N N . LEU A 1 70 ? -19.795 3.251 23.265 1.00 82.81 70 LEU A N 1
ATOM 526 C CA . LEU A 1 70 ? -20.022 2.217 24.277 1.00 82.81 70 LEU A CA 1
ATOM 527 C C . LEU A 1 70 ? -19.334 2.559 25.600 1.00 82.81 70 LEU A C 1
ATOM 529 O O . LEU A 1 70 ? -19.942 2.382 26.656 1.00 82.81 70 LEU A O 1
ATOM 533 N N . GLN A 1 71 ? -18.121 3.109 25.550 1.00 78.31 71 GLN A N 1
ATOM 534 C CA . GLN A 1 71 ? -17.396 3.561 26.734 1.00 78.31 71 GLN A CA 1
ATOM 535 C C . GLN A 1 71 ? -18.148 4.693 27.453 1.00 78.31 71 GLN A C 1
ATOM 537 O O . GLN A 1 71 ? -18.332 4.646 28.671 1.00 78.31 71 GLN A O 1
ATOM 542 N N . MET A 1 72 ? -18.660 5.677 26.703 1.00 78.00 72 MET A N 1
ATOM 543 C CA . MET A 1 72 ? -19.514 6.741 27.252 1.00 78.00 72 MET A CA 1
ATOM 544 C C . MET A 1 72 ? -20.836 6.193 27.799 1.00 78.00 72 MET A C 1
ATOM 546 O O . MET A 1 72 ? -21.341 6.656 28.819 1.00 78.00 72 MET A O 1
ATOM 550 N N . ARG A 1 73 ? -21.415 5.184 27.145 1.00 80.94 73 ARG A N 1
ATOM 551 C CA . ARG A 1 73 ? -22.670 4.575 27.590 1.00 80.94 73 ARG A CA 1
ATOM 552 C C . ARG A 1 73 ? -22.487 3.730 28.848 1.00 80.94 73 ARG A C 1
ATOM 554 O O . ARG A 1 73 ? -23.385 3.715 29.687 1.00 80.94 73 ARG A O 1
ATOM 561 N N . MET A 1 74 ? -21.334 3.081 29.016 1.00 77.81 74 MET A N 1
ATOM 562 C CA . MET A 1 74 ? -20.990 2.321 30.219 1.00 77.81 74 MET A CA 1
ATOM 563 C C . MET A 1 74 ? -20.970 3.207 31.469 1.00 77.81 74 MET A C 1
ATOM 565 O O . MET A 1 74 ? -21.466 2.780 32.511 1.00 77.81 74 MET A O 1
ATOM 569 N N . SER A 1 75 ? -20.442 4.432 31.371 1.00 75.69 75 SER A N 1
ATOM 570 C CA . SER A 1 75 ? -20.388 5.358 32.511 1.00 75.69 75 SER A CA 1
ATOM 571 C C . SER A 1 75 ? -21.768 5.889 32.909 1.00 75.69 75 SER A C 1
ATOM 573 O O . SER A 1 75 ? -22.001 6.164 34.083 1.00 75.69 75 SER A O 1
ATOM 575 N N . GLN A 1 76 ? -22.703 5.983 31.958 1.00 82.62 76 GLN A N 1
ATOM 576 C CA . GLN A 1 76 ? -24.064 6.465 32.207 1.00 82.62 76 GLN A CA 1
ATOM 577 C C . GLN A 1 76 ? -25.037 5.356 32.631 1.00 82.62 76 GLN A C 1
ATOM 579 O O . GLN A 1 76 ? -25.901 5.578 33.479 1.00 82.62 76 GLN A O 1
ATOM 584 N N . ARG A 1 77 ? -24.960 4.176 32.003 1.00 82.06 77 ARG A N 1
ATOM 585 C CA . ARG A 1 77 ? -25.897 3.055 32.192 1.00 82.06 77 ARG A CA 1
ATOM 586 C C . ARG A 1 77 ? -25.158 1.713 32.109 1.00 82.06 77 ARG A C 1
ATOM 588 O O . ARG A 1 77 ? -25.212 1.048 31.068 1.00 82.06 77 ARG A O 1
ATOM 595 N N . PRO A 1 78 ? -24.476 1.293 33.188 1.00 78.50 78 PRO A N 1
ATOM 596 C CA . PRO A 1 78 ? -23.740 0.038 33.190 1.00 78.50 78 PRO A CA 1
ATOM 597 C C . PRO A 1 78 ? -24.704 -1.148 33.059 1.00 78.50 78 PRO A C 1
ATOM 599 O O . PRO A 1 78 ? -25.678 -1.272 33.798 1.00 78.50 78 PRO A O 1
ATOM 602 N N . SER A 1 79 ? -24.425 -2.032 32.104 1.00 87.94 79 SER A N 1
ATOM 603 C CA . SER A 1 79 ? -25.113 -3.315 31.933 1.00 87.94 79 SER A CA 1
ATOM 604 C C . SER A 1 79 ? -24.112 -4.365 31.460 1.00 87.94 79 SER A C 1
ATOM 606 O O . SER A 1 79 ? -23.107 -4.018 30.837 1.00 87.94 79 SER A O 1
ATOM 608 N N . TYR A 1 80 ? -24.387 -5.646 31.718 1.00 82.62 80 TYR A N 1
ATOM 609 C CA . TYR A 1 80 ? -23.518 -6.741 31.269 1.00 82.62 80 TYR A CA 1
ATOM 610 C C . TYR A 1 80 ? -23.339 -6.762 29.746 1.00 82.62 80 TYR A C 1
ATOM 612 O O . TYR A 1 80 ? -22.236 -7.005 29.270 1.00 82.62 80 TYR A O 1
ATOM 620 N N . ALA A 1 81 ? -24.384 -6.424 28.985 1.00 81.50 81 ALA A N 1
ATOM 621 C CA . ALA A 1 81 ? -24.306 -6.318 27.529 1.00 81.50 81 ALA A CA 1
ATOM 622 C C . ALA A 1 81 ? -23.324 -5.222 27.079 1.00 81.50 81 ALA A C 1
ATOM 624 O O . ALA A 1 81 ? -22.489 -5.459 26.211 1.00 81.50 81 ALA A O 1
ATOM 625 N N . VAL A 1 82 ? -23.379 -4.040 27.706 1.00 80.50 82 VAL A N 1
ATOM 626 C CA . VAL A 1 82 ? -22.443 -2.939 27.416 1.00 80.50 82 VAL A CA 1
ATOM 627 C C . VAL A 1 82 ? -21.022 -3.308 27.845 1.00 80.50 82 VAL A C 1
ATOM 629 O O . VAL A 1 82 ? -20.077 -3.008 27.124 1.00 80.50 82 VAL A O 1
ATOM 632 N N . LEU A 1 83 ? -20.864 -4.004 28.975 1.00 78.81 83 LEU A N 1
ATOM 633 C CA . LEU A 1 83 ? -19.563 -4.481 29.442 1.00 78.81 83 LEU A CA 1
ATOM 634 C C . LEU A 1 83 ? -18.915 -5.451 28.455 1.00 78.81 83 LEU A C 1
ATOM 636 O O . LEU A 1 83 ? -17.772 -5.237 28.069 1.00 78.81 83 LEU A O 1
ATOM 640 N N . ILE A 1 84 ? -19.652 -6.460 27.992 1.00 83.31 84 ILE A N 1
ATOM 641 C CA . ILE A 1 84 ? -19.162 -7.410 26.986 1.00 83.31 84 ILE A CA 1
ATOM 642 C C . ILE A 1 84 ? -18.805 -6.681 25.680 1.00 83.31 84 ILE A C 1
ATOM 644 O O . ILE A 1 84 ? -17.738 -6.917 25.113 1.00 83.31 84 ILE A O 1
ATOM 648 N N . ALA A 1 85 ? -19.654 -5.756 25.225 1.00 81.31 85 ALA A N 1
ATOM 649 C CA . ALA A 1 85 ? -19.428 -5.014 23.986 1.00 81.31 85 ALA A CA 1
ATOM 650 C C . ALA A 1 85 ? -18.171 -4.125 24.034 1.00 81.31 85 ALA A C 1
ATOM 652 O O . ALA A 1 85 ? -17.454 -4.040 23.039 1.00 81.31 85 ALA A O 1
ATOM 653 N N . VAL A 1 86 ? -17.861 -3.517 25.187 1.00 78.56 86 VAL A N 1
ATOM 654 C CA . VAL A 1 86 ? -16.638 -2.713 25.383 1.00 78.56 86 VAL A CA 1
ATOM 655 C C . VAL A 1 86 ? -15.361 -3.536 25.184 1.00 78.56 86 VAL A C 1
ATOM 657 O O . VAL A 1 86 ? -14.364 -2.981 24.738 1.00 78.56 86 VAL A O 1
ATOM 660 N N . PHE A 1 87 ? -15.380 -4.847 25.441 1.00 77.81 87 PHE A N 1
ATOM 661 C CA . PHE A 1 87 ? -14.233 -5.720 25.158 1.00 77.81 87 PHE A CA 1
ATOM 662 C C . PHE A 1 87 ? -14.259 -6.305 23.739 1.00 77.81 87 PHE A C 1
ATOM 664 O O . PHE A 1 87 ? -13.216 -6.389 23.082 1.00 77.81 87 PHE A O 1
ATOM 671 N N . LEU A 1 88 ? -15.437 -6.692 23.240 1.00 84.06 88 LEU A N 1
ATOM 672 C CA . LEU A 1 88 ? -15.567 -7.303 21.914 1.00 84.06 88 LEU A CA 1
ATOM 673 C C . LEU A 1 88 ? -15.244 -6.326 20.782 1.00 84.06 88 LEU A C 1
ATOM 675 O O . LEU A 1 88 ? -14.512 -6.694 19.868 1.00 84.06 88 LEU A O 1
ATOM 679 N N . VAL A 1 89 ? -15.741 -5.087 20.839 1.00 83.81 89 VAL A N 1
ATOM 680 C CA . VAL A 1 89 ? -15.573 -4.134 19.730 1.00 83.81 89 VAL A CA 1
ATOM 681 C C . VAL A 1 89 ? -14.091 -3.812 19.469 1.00 83.81 89 VAL A C 1
ATOM 683 O O . VAL A 1 89 ? -13.655 -3.994 18.332 1.00 83.81 89 VAL A O 1
ATOM 686 N N . PRO A 1 90 ? -13.259 -3.454 20.467 1.00 78.00 90 PRO A N 1
ATOM 687 C CA . PRO A 1 90 ? -11.824 -3.263 20.241 1.00 78.00 90 PRO A CA 1
ATOM 688 C C . PRO A 1 90 ? -11.115 -4.524 19.733 1.00 78.00 90 PRO A C 1
ATOM 690 O O . PRO A 1 90 ? -10.244 -4.431 18.872 1.00 78.00 90 PRO A O 1
ATOM 693 N N . SER A 1 91 ? -11.520 -5.709 20.202 1.00 80.69 91 SER A N 1
ATOM 694 C CA . SER A 1 91 ? -10.968 -6.977 19.703 1.00 80.69 91 SER A CA 1
ATOM 695 C C . SER A 1 91 ? -11.286 -7.185 18.218 1.00 80.69 91 SER A C 1
ATOM 697 O O . SER A 1 91 ? -10.430 -7.626 17.456 1.00 80.69 91 SER A O 1
ATOM 699 N N . THR A 1 92 ? -12.494 -6.822 17.775 1.00 84.06 92 THR A N 1
ATOM 700 C CA . THR A 1 92 ? -12.857 -6.893 16.351 1.00 84.06 92 THR A CA 1
ATOM 701 C C . THR A 1 92 ? -12.100 -5.879 15.498 1.00 84.06 92 THR A C 1
ATOM 703 O O . THR A 1 92 ? -11.639 -6.242 14.421 1.00 84.06 92 THR A O 1
ATOM 706 N N . VAL A 1 93 ? -11.900 -4.650 15.994 1.00 81.75 93 VAL A N 1
ATOM 707 C CA . VAL A 1 93 ? -11.065 -3.626 15.336 1.00 81.75 93 VAL A CA 1
ATOM 708 C C . VAL A 1 93 ? -9.655 -4.163 15.120 1.00 81.75 93 VAL A C 1
ATOM 710 O O . VAL A 1 93 ? -9.145 -4.120 14.006 1.00 81.75 93 VAL A O 1
ATOM 713 N N . TRP A 1 94 ? -9.067 -4.753 16.163 1.00 80.56 94 TRP A N 1
ATOM 714 C CA . TRP A 1 94 ? -7.735 -5.346 16.097 1.00 80.56 94 TRP A CA 1
ATOM 715 C C . TRP A 1 94 ? -7.626 -6.439 15.026 1.00 80.56 94 TRP A C 1
ATOM 717 O O . TRP A 1 94 ? -6.667 -6.467 14.256 1.00 80.56 94 TRP A O 1
ATOM 727 N N . LEU A 1 95 ? -8.611 -7.340 14.957 1.00 83.88 95 LEU A N 1
ATOM 728 C CA . LEU A 1 95 ? -8.629 -8.416 13.963 1.00 83.88 95 LEU A CA 1
ATOM 729 C C . LEU A 1 95 ? -8.772 -7.875 12.536 1.00 83.88 95 LEU A C 1
ATOM 731 O O . LEU A 1 95 ? -8.049 -8.318 11.645 1.00 83.88 95 LEU A O 1
ATOM 735 N N . ILE A 1 96 ? -9.665 -6.904 12.323 1.00 85.38 96 ILE A N 1
ATOM 736 C CA . ILE A 1 96 ? -9.864 -6.262 11.015 1.00 85.38 96 ILE A CA 1
ATOM 737 C C . ILE A 1 96 ? -8.578 -5.570 10.565 1.00 85.38 96 ILE A C 1
ATOM 739 O O . ILE A 1 96 ? -8.149 -5.759 9.428 1.00 85.38 96 ILE A O 1
ATOM 743 N N . GLN A 1 97 ? -7.937 -4.826 11.466 1.00 83.25 97 GLN A N 1
ATOM 744 C CA . GLN A 1 97 ? -6.693 -4.125 11.176 1.00 83.25 97 GLN A CA 1
ATOM 745 C C . GLN A 1 97 ? -5.554 -5.097 10.848 1.00 83.25 97 GLN A C 1
ATOM 747 O O . GLN A 1 97 ? -4.808 -4.861 9.901 1.00 83.25 97 GLN A O 1
ATOM 752 N N . GLY A 1 98 ? -5.448 -6.216 11.574 1.00 83.12 98 GLY A N 1
ATOM 753 C CA . GLY A 1 98 ? -4.477 -7.272 11.272 1.00 83.12 98 GLY A CA 1
ATOM 754 C C . GLY A 1 98 ? -4.652 -7.830 9.859 1.00 83.12 98 GLY A C 1
ATOM 755 O O . GLY A 1 98 ? -3.708 -7.831 9.075 1.00 83.12 98 GLY A O 1
ATOM 756 N N . VAL A 1 99 ? -5.881 -8.208 9.496 1.00 85.69 99 VAL A N 1
ATOM 757 C CA . VAL A 1 99 ? -6.187 -8.739 8.157 1.00 85.69 99 VAL A CA 1
ATOM 758 C C . VAL A 1 99 ? -5.928 -7.702 7.060 1.00 85.69 99 VAL A C 1
ATOM 760 O O . VAL A 1 99 ? -5.365 -8.042 6.019 1.00 85.69 99 VAL A O 1
ATOM 763 N N . ALA A 1 100 ? -6.312 -6.441 7.277 1.00 84.88 100 ALA A N 1
ATOM 764 C CA . ALA A 1 100 ? -6.063 -5.360 6.325 1.00 84.88 100 ALA A CA 1
ATOM 765 C C . ALA A 1 100 ? -4.557 -5.126 6.123 1.00 84.88 100 ALA A C 1
ATOM 767 O O . ALA A 1 100 ? -4.093 -5.025 4.988 1.00 84.88 100 ALA A O 1
ATOM 768 N N . ASN A 1 101 ? -3.782 -5.118 7.211 1.00 83.00 101 ASN A N 1
ATOM 769 C CA . ASN A 1 101 ? -2.334 -4.933 7.168 1.00 83.00 101 ASN A CA 1
ATOM 770 C C . ASN A 1 101 ? -1.611 -6.079 6.460 1.00 83.00 101 ASN A C 1
ATOM 772 O O . ASN A 1 101 ? -0.702 -5.806 5.675 1.00 83.00 101 ASN A O 1
ATOM 776 N N . ASP A 1 102 ? -2.002 -7.327 6.718 1.00 86.25 102 ASP A N 1
ATOM 777 C CA . ASP A 1 102 ? -1.405 -8.505 6.081 1.00 86.25 102 ASP A CA 1
ATOM 778 C C . ASP A 1 102 ? -1.704 -8.524 4.580 1.00 86.25 102 ASP A C 1
ATOM 780 O O . ASP A 1 102 ? -0.818 -8.767 3.756 1.00 86.25 102 ASP A O 1
ATOM 784 N N . ARG A 1 103 ? -2.949 -8.203 4.210 1.00 86.75 103 ARG A N 1
ATOM 785 C CA . ARG A 1 103 ? -3.366 -8.108 2.810 1.00 86.75 103 ARG A CA 1
ATOM 786 C C . ARG A 1 103 ? -2.614 -7.002 2.082 1.00 86.75 103 ARG A C 1
ATOM 788 O O . ARG A 1 103 ? -2.119 -7.226 0.978 1.00 86.75 103 ARG A O 1
ATOM 795 N N . GLU A 1 104 ? -2.504 -5.829 2.696 1.00 85.94 104 GLU A N 1
ATOM 796 C CA . GLU A 1 104 ? -1.768 -4.712 2.117 1.00 85.94 104 GLU A CA 1
ATOM 797 C C . GLU A 1 104 ? -0.282 -5.060 1.981 1.00 85.94 104 GLU A C 1
ATOM 799 O O . GLU A 1 104 ? 0.283 -4.901 0.904 1.00 85.94 104 GLU A O 1
ATOM 804 N N . ALA A 1 105 ? 0.340 -5.641 3.010 1.00 84.94 105 ALA A N 1
ATOM 805 C CA . ALA A 1 105 ? 1.733 -6.077 2.949 1.00 84.94 105 ALA A CA 1
ATOM 806 C C . ALA A 1 105 ? 1.979 -7.083 1.814 1.00 84.94 105 ALA A C 1
ATOM 808 O O . ALA A 1 105 ? 2.939 -6.923 1.057 1.00 84.94 105 ALA A O 1
ATOM 809 N N . LEU A 1 106 ? 1.099 -8.076 1.648 1.00 88.81 106 LEU A N 1
ATOM 810 C CA . LEU A 1 106 ? 1.191 -9.048 0.561 1.00 88.81 106 LEU A CA 1
ATOM 811 C C . LEU A 1 106 ? 1.087 -8.372 -0.811 1.00 88.81 106 LEU A C 1
ATOM 813 O O . LEU A 1 106 ? 1.874 -8.674 -1.706 1.00 88.81 106 LEU A O 1
ATOM 817 N N . ARG A 1 107 ? 0.161 -7.423 -0.979 1.00 88.38 107 ARG A N 1
ATOM 818 C CA . ARG A 1 107 ? 0.014 -6.670 -2.233 1.00 88.38 107 ARG A CA 1
ATOM 819 C C . ARG A 1 107 ? 1.238 -5.818 -2.542 1.00 88.38 107 ARG A C 1
ATOM 821 O O . ARG A 1 107 ? 1.711 -5.823 -3.674 1.00 88.38 107 ARG A O 1
ATOM 828 N N . GLN A 1 108 ? 1.788 -5.134 -1.542 1.00 89.38 108 GLN A N 1
ATOM 829 C CA . GLN A 1 108 ? 3.005 -4.339 -1.710 1.00 89.38 108 GLN A CA 1
ATOM 830 C C . GLN A 1 108 ? 4.202 -5.226 -2.093 1.00 89.38 108 GLN A C 1
ATOM 832 O O . GLN A 1 108 ? 4.965 -4.875 -2.994 1.00 89.38 108 GLN A O 1
ATOM 837 N N . GLN A 1 109 ? 4.328 -6.412 -1.485 1.00 89.88 109 GLN A N 1
ATOM 838 C CA . GLN A 1 109 ? 5.348 -7.400 -1.856 1.00 89.88 109 GLN A CA 1
ATOM 839 C C . GLN A 1 109 ? 5.169 -7.910 -3.289 1.00 89.88 109 GLN A C 1
ATOM 841 O O . GLN A 1 109 ? 6.139 -7.965 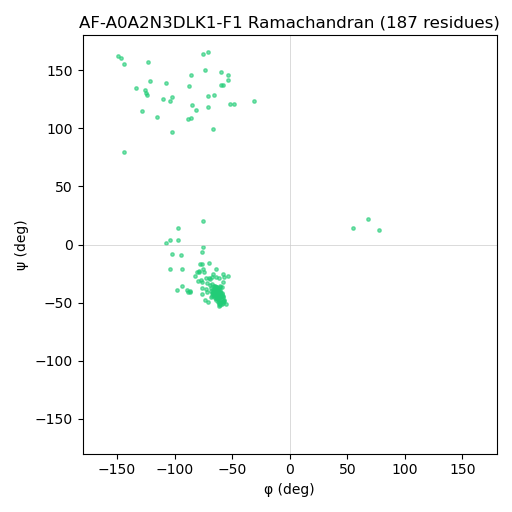-4.043 1.00 89.88 109 GLN A O 1
ATOM 846 N N . GLN A 1 110 ? 3.939 -8.250 -3.683 1.00 91.75 110 GLN A N 1
ATOM 847 C CA . GLN A 1 110 ? 3.629 -8.682 -5.046 1.00 91.75 110 GLN A CA 1
ATOM 848 C C . GLN A 1 110 ? 3.958 -7.586 -6.058 1.00 91.75 110 GLN A C 1
ATOM 850 O O . GLN A 1 110 ? 4.630 -7.862 -7.046 1.00 91.75 110 GLN A O 1
ATOM 855 N N . CYS A 1 111 ? 3.570 -6.339 -5.779 1.00 91.00 111 CYS A N 1
ATOM 856 C CA . CYS A 1 111 ? 3.888 -5.186 -6.614 1.00 91.00 111 CYS A CA 1
ATOM 857 C C . CYS A 1 111 ? 5.404 -5.030 -6.811 1.00 91.00 111 CYS A C 1
ATOM 859 O O . CYS A 1 111 ? 5.863 -4.951 -7.948 1.00 91.00 111 CYS A O 1
ATOM 861 N N . ALA A 1 112 ? 6.196 -5.083 -5.737 1.00 90.44 112 ALA A N 1
ATOM 862 C CA . ALA A 1 112 ? 7.656 -4.985 -5.817 1.00 90.44 112 ALA A CA 1
ATOM 863 C C . ALA A 1 112 ? 8.312 -6.158 -6.577 1.00 90.44 112 ALA A C 1
ATOM 865 O O . ALA A 1 112 ? 9.394 -6.008 -7.153 1.00 90.44 112 ALA A O 1
ATOM 866 N N . ALA A 1 113 ? 7.675 -7.333 -6.576 1.00 92.38 113 ALA A N 1
ATOM 867 C CA . ALA A 1 113 ? 8.178 -8.529 -7.242 1.00 92.38 113 ALA A CA 1
ATOM 868 C C . ALA A 1 113 ? 7.938 -8.541 -8.762 1.00 92.38 113 ALA A C 1
ATOM 870 O O . ALA A 1 113 ? 8.692 -9.227 -9.460 1.00 92.38 113 ALA A O 1
ATOM 871 N N . ARG A 1 114 ? 6.950 -7.780 -9.265 1.00 92.12 114 ARG A N 1
ATOM 872 C CA . ARG A 1 114 ? 6.582 -7.720 -10.693 1.00 92.12 114 ARG A CA 1
ATOM 873 C C . ARG A 1 114 ? 7.780 -7.404 -11.591 1.00 92.12 114 ARG A C 1
ATOM 875 O O . ARG A 1 114 ? 8.676 -6.642 -11.212 1.00 92.12 114 ARG A O 1
ATOM 882 N N . SER A 1 115 ? 7.773 -7.977 -12.794 1.00 91.44 115 SER A N 1
ATOM 883 C CA . SER A 1 115 ? 8.683 -7.567 -13.869 1.00 91.44 115 SER A CA 1
ATOM 884 C C . SER A 1 115 ? 8.297 -6.185 -14.404 1.00 91.44 115 SER A C 1
ATOM 886 O O . SER A 1 115 ? 7.192 -5.700 -14.149 1.00 91.44 115 SER A O 1
ATOM 888 N N . LEU A 1 116 ? 9.194 -5.549 -15.165 1.00 89.06 116 LEU A N 1
ATOM 889 C CA . LEU A 1 116 ? 8.891 -4.262 -15.786 1.00 89.06 116 LEU A CA 1
ATOM 890 C C . LEU A 1 116 ? 7.680 -4.354 -16.725 1.00 89.06 116 LEU A C 1
ATOM 892 O O . LEU A 1 116 ? 6.793 -3.512 -16.651 1.00 89.06 116 LEU A O 1
ATOM 896 N N . ASP A 1 117 ? 7.612 -5.382 -17.572 1.00 91.00 117 ASP A N 1
ATOM 897 C CA . ASP A 1 117 ? 6.500 -5.552 -18.517 1.00 91.00 117 ASP A CA 1
ATOM 898 C C . ASP A 1 117 ? 5.151 -5.692 -17.805 1.00 91.00 117 ASP A C 1
ATOM 900 O O . ASP A 1 117 ? 4.165 -5.064 -18.193 1.00 91.00 117 ASP A O 1
ATOM 904 N N . GLU A 1 118 ? 5.113 -6.464 -16.717 1.00 93.44 118 GLU A N 1
ATOM 905 C CA . GLU A 1 118 ? 3.906 -6.621 -15.908 1.00 93.44 118 GLU A CA 1
ATOM 906 C C . GLU A 1 118 ? 3.529 -5.306 -15.212 1.00 93.44 118 GLU A C 1
ATOM 908 O O . GLU A 1 118 ? 2.358 -4.926 -15.192 1.00 93.44 118 GLU A O 1
ATOM 913 N N . ALA A 1 119 ? 4.516 -4.572 -14.690 1.00 91.50 119 ALA A N 1
ATOM 914 C CA . ALA A 1 119 ? 4.291 -3.264 -14.087 1.00 91.50 119 ALA A CA 1
ATOM 915 C C . ALA A 1 119 ? 3.756 -2.245 -15.105 1.00 91.50 119 ALA A C 1
ATOM 917 O O . ALA A 1 119 ? 2.811 -1.523 -14.795 1.00 91.50 119 ALA A O 1
ATOM 918 N N . MET A 1 120 ? 4.295 -2.212 -16.327 1.00 91.25 120 MET A N 1
ATOM 919 C CA . MET A 1 120 ? 3.809 -1.335 -17.399 1.00 91.25 120 MET A CA 1
ATOM 920 C C . MET A 1 120 ? 2.363 -1.650 -17.769 1.00 91.25 120 MET A C 1
ATOM 922 O O . MET A 1 120 ? 1.541 -0.737 -17.821 1.00 91.25 120 MET A O 1
ATOM 926 N N . MET A 1 121 ? 2.025 -2.932 -17.920 1.00 93.00 121 MET A N 1
ATOM 927 C CA . MET A 1 121 ? 0.654 -3.365 -18.186 1.00 93.00 121 MET A CA 1
ATOM 928 C C . MET A 1 121 ? -0.311 -2.950 -17.063 1.00 93.00 121 MET A C 1
ATOM 930 O O . MET A 1 121 ? -1.357 -2.368 -17.341 1.00 93.00 121 MET A O 1
ATOM 934 N N . VAL A 1 122 ? 0.038 -3.202 -15.795 1.00 91.75 122 VAL A N 1
ATOM 935 C CA . VAL A 1 122 ? -0.808 -2.847 -14.637 1.00 91.75 122 VAL A CA 1
ATOM 936 C C . VAL A 1 122 ? -0.965 -1.332 -14.494 1.00 91.75 122 VAL A C 1
ATOM 938 O O . VAL A 1 122 ? -2.050 -0.849 -14.172 1.00 91.75 122 VAL A O 1
ATOM 941 N N . CYS A 1 123 ? 0.097 -0.573 -14.756 1.00 90.00 123 CYS A N 1
ATOM 942 C CA . CYS A 1 123 ? 0.063 0.884 -14.719 1.00 90.00 123 CYS A CA 1
ATOM 943 C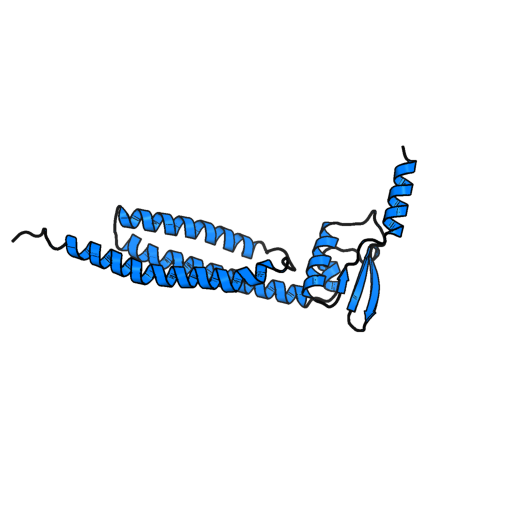 C . CYS A 1 123 ? -0.631 1.512 -15.941 1.00 90.00 123 CYS A C 1
ATOM 945 O O . CYS A 1 123 ? -0.810 2.728 -15.950 1.00 90.00 123 CYS A O 1
ATOM 947 N N . GLY A 1 124 ? -1.015 0.724 -16.954 1.00 89.88 124 GLY A N 1
ATOM 948 C CA . GLY A 1 124 ? -1.586 1.231 -18.205 1.00 89.88 124 GLY A CA 1
ATOM 949 C C . GLY A 1 124 ? -0.585 2.017 -19.057 1.00 89.88 124 GLY A C 1
ATOM 950 O O . GLY A 1 124 ? -0.986 2.847 -19.866 1.00 89.88 124 GLY A O 1
ATOM 951 N N . ALA A 1 125 ? 0.714 1.792 -18.855 1.00 88.38 125 ALA A N 1
ATOM 952 C CA . ALA A 1 125 ? 1.774 2.438 -19.612 1.00 88.38 125 ALA A CA 1
ATOM 953 C C . ALA A 1 125 ? 1.966 1.725 -20.955 1.00 88.38 125 ALA A C 1
ATOM 955 O O . ALA A 1 125 ? 2.384 0.567 -20.983 1.00 88.38 125 ALA A O 1
ATOM 956 N N . ASP A 1 126 ? 1.700 2.418 -22.063 1.00 88.44 126 ASP A N 1
ATOM 957 C CA . ASP A 1 126 ? 1.972 1.888 -23.401 1.00 88.44 126 ASP A CA 1
ATOM 958 C C . ASP A 1 126 ? 3.491 1.837 -23.649 1.00 88.44 126 ASP A C 1
ATOM 960 O O . ASP A 1 126 ? 4.132 2.893 -23.662 1.00 88.44 126 ASP A O 1
ATOM 964 N N . PRO A 1 127 ? 4.089 0.651 -23.881 1.00 86.50 127 PRO A N 1
ATOM 965 C CA . PRO A 1 127 ? 5.514 0.512 -24.168 1.00 86.50 127 PRO A CA 1
ATOM 966 C C . PRO A 1 127 ? 6.026 1.378 -25.321 1.00 86.50 127 PRO A C 1
ATOM 968 O O . PRO A 1 127 ? 7.198 1.746 -25.305 1.00 86.50 127 PRO A O 1
ATOM 971 N N . ALA A 1 128 ? 5.176 1.741 -26.285 1.00 86.50 128 ALA A N 1
ATOM 972 C CA . ALA A 1 128 ? 5.554 2.578 -27.420 1.00 86.50 128 ALA A CA 1
ATOM 973 C C . ALA A 1 128 ? 5.978 4.004 -27.020 1.00 86.50 128 ALA A C 1
ATOM 975 O O . ALA A 1 128 ? 6.692 4.662 -27.776 1.00 86.50 128 ALA A O 1
ATOM 976 N N . HIS A 1 129 ? 5.580 4.484 -25.838 1.00 85.69 129 HIS A N 1
ATOM 977 C CA . HIS A 1 129 ? 5.896 5.834 -25.355 1.00 85.69 129 HIS A CA 1
ATOM 978 C C . HIS A 1 129 ? 7.105 5.891 -24.416 1.00 85.69 129 HIS A C 1
ATOM 980 O O . HIS A 1 129 ? 7.454 6.969 -23.923 1.00 85.69 129 HIS A O 1
ATOM 986 N N . TYR A 1 130 ? 7.778 4.757 -24.196 1.00 84.69 130 TYR A N 1
ATOM 987 C CA . TYR A 1 130 ? 8.927 4.657 -23.301 1.00 84.69 130 TYR A CA 1
ATOM 988 C C . TYR A 1 130 ? 10.138 4.060 -24.011 1.00 84.69 130 TYR A C 1
ATOM 990 O O . TYR A 1 130 ? 10.073 3.003 -24.634 1.00 84.69 130 TYR A O 1
ATOM 998 N N . ARG A 1 131 ? 11.289 4.706 -23.840 1.00 85.81 131 ARG A N 1
ATOM 999 C CA . ARG A 1 131 ? 12.591 4.111 -24.132 1.00 85.81 131 ARG A CA 1
ATOM 1000 C C . ARG A 1 131 ? 13.084 3.366 -22.898 1.00 85.81 131 ARG A C 1
ATOM 1002 O O . ARG A 1 131 ? 12.984 3.883 -21.786 1.00 85.81 131 ARG A O 1
ATOM 1009 N N . ARG A 1 132 ? 13.627 2.167 -23.113 1.00 88.00 132 ARG A N 1
ATOM 1010 C CA . ARG A 1 132 ? 14.257 1.336 -22.081 1.00 88.00 132 ARG A CA 1
ATOM 1011 C C . ARG A 1 132 ? 15.760 1.281 -22.323 1.00 88.00 132 ARG A C 1
ATOM 1013 O O . ARG A 1 132 ? 16.187 0.903 -23.411 1.00 88.00 132 ARG A O 1
ATOM 1020 N N . GLU A 1 133 ? 16.545 1.636 -21.317 1.00 84.88 133 GLU A N 1
ATOM 1021 C CA . GLU A 1 133 ? 18.007 1.575 -21.356 1.00 84.88 133 GLU A CA 1
ATOM 1022 C C . GLU A 1 133 ? 18.523 0.728 -20.192 1.00 84.88 133 GLU A C 1
ATOM 1024 O O . GLU A 1 133 ? 18.160 0.941 -19.039 1.00 84.88 133 GLU A O 1
ATOM 1029 N N . THR A 1 134 ? 19.384 -0.248 -20.468 1.00 85.00 134 THR A N 1
ATOM 1030 C CA . THR A 1 134 ? 19.971 -1.086 -19.414 1.00 85.00 134 THR A CA 1
ATOM 1031 C C . THR A 1 134 ? 21.243 -0.427 -18.891 1.00 85.00 134 THR A C 1
ATOM 1033 O O . THR A 1 134 ? 22.263 -0.429 -19.575 1.00 85.00 134 THR A O 1
ATOM 1036 N N . TYR A 1 135 ? 21.208 0.109 -17.668 1.00 77.00 135 TYR A N 1
ATOM 1037 C CA . TYR A 1 135 ? 22.384 0.739 -17.049 1.00 77.00 135 TYR A CA 1
ATOM 1038 C C . TYR A 1 135 ? 23.395 -0.296 -16.539 1.00 77.00 135 TYR A C 1
ATOM 1040 O O . TYR A 1 135 ? 24.603 -0.156 -16.710 1.00 77.00 135 TYR A O 1
ATOM 1048 N N . ARG A 1 136 ? 22.896 -1.361 -15.904 1.00 82.38 136 ARG A N 1
ATOM 1049 C CA . ARG A 1 136 ? 23.683 -2.505 -15.417 1.00 82.38 136 ARG A CA 1
ATOM 1050 C C . ARG A 1 136 ? 22.822 -3.771 -15.457 1.00 82.38 136 ARG A C 1
ATOM 1052 O O . ARG A 1 136 ? 21.599 -3.644 -15.510 1.00 82.38 136 ARG A O 1
ATOM 1059 N N . PRO A 1 137 ? 23.405 -4.983 -15.407 1.00 78.94 137 PRO A N 1
ATOM 1060 C CA . PRO A 1 137 ? 22.624 -6.218 -15.419 1.00 78.94 137 PRO A CA 1
ATOM 1061 C C . PRO A 1 137 ? 21.527 -6.204 -14.344 1.00 78.94 137 PRO A C 1
ATOM 1063 O O . PRO A 1 137 ? 21.817 -6.031 -13.161 1.00 78.94 137 PRO A O 1
ATOM 1066 N N . GLY A 1 138 ? 20.268 -6.343 -14.768 1.00 72.12 138 GLY A N 1
ATOM 1067 C CA . GLY A 1 138 ? 19.102 -6.318 -13.879 1.00 72.12 138 GLY A CA 1
ATOM 1068 C C . GLY A 1 138 ? 18.655 -4.930 -13.400 1.00 72.12 138 GLY A C 1
ATOM 1069 O O . GLY A 1 138 ? 17.852 -4.867 -12.471 1.00 72.12 138 GLY A O 1
ATOM 1070 N N . PHE A 1 139 ? 19.166 -3.841 -13.991 1.00 82.50 139 PHE A N 1
ATOM 1071 C CA . PHE A 1 139 ? 18.709 -2.477 -13.719 1.00 82.50 139 PHE A CA 1
ATOM 1072 C C . PHE A 1 139 ? 18.366 -1.718 -15.006 1.00 82.50 139 PHE A C 1
ATOM 1074 O O . PHE A 1 139 ? 19.252 -1.421 -15.814 1.00 82.50 139 PHE A O 1
ATOM 1081 N N . GLU A 1 140 ? 17.090 -1.374 -15.157 1.00 85.00 140 GLU A N 1
ATOM 1082 C CA . GLU A 1 140 ? 16.548 -0.698 -16.340 1.00 85.00 140 GLU A CA 1
ATOM 1083 C C . GLU A 1 140 ? 16.198 0.766 -16.044 1.00 85.00 140 GLU A C 1
ATOM 1085 O O . GLU A 1 140 ? 15.645 1.099 -14.998 1.00 85.00 140 GLU A O 1
ATOM 1090 N N . ILE A 1 141 ? 16.508 1.655 -16.977 1.00 84.62 141 ILE A N 1
ATOM 1091 C CA . ILE A 1 141 ? 16.118 3.061 -16.960 1.00 84.62 141 ILE A CA 1
ATOM 1092 C C . ILE A 1 141 ? 14.970 3.227 -17.957 1.00 84.62 141 ILE A C 1
ATOM 1094 O O . ILE A 1 141 ? 15.109 2.867 -19.127 1.00 84.62 141 ILE A O 1
ATOM 1098 N N . LEU A 1 142 ? 13.834 3.750 -17.493 1.00 85.44 142 LEU A N 1
ATOM 1099 C CA . LEU A 1 142 ? 12.712 4.133 -18.349 1.00 85.44 142 LEU A CA 1
ATOM 1100 C C . LEU A 1 142 ? 12.672 5.639 -18.545 1.00 85.44 142 LEU A C 1
ATOM 1102 O O . LEU A 1 142 ? 12.560 6.382 -17.570 1.00 85.44 142 LEU A O 1
ATOM 1106 N N . THR A 1 143 ? 12.634 6.053 -19.807 1.00 84.56 143 THR A N 1
ATOM 1107 C CA . THR A 1 143 ? 12.535 7.458 -20.209 1.00 84.56 143 THR A CA 1
ATOM 1108 C C . THR A 1 143 ? 11.328 7.640 -21.120 1.00 84.56 143 THR A C 1
ATOM 1110 O O . THR A 1 143 ? 11.167 6.900 -22.091 1.00 84.56 143 THR A O 1
ATOM 1113 N N . VAL A 1 144 ? 10.470 8.623 -20.837 1.00 81.31 144 VAL A N 1
ATOM 1114 C CA . VAL A 1 144 ? 9.351 8.963 -21.738 1.00 81.31 144 VAL A CA 1
ATOM 1115 C C . VAL A 1 144 ? 9.900 9.625 -22.993 1.00 81.31 144 VAL A C 1
ATOM 1117 O O . VAL A 1 144 ? 10.639 10.604 -22.894 1.00 81.31 144 VAL A O 1
ATOM 1120 N N . ILE A 1 145 ? 9.507 9.113 -24.157 1.00 80.81 145 ILE A N 1
ATOM 1121 C CA . ILE A 1 145 ? 9.930 9.639 -25.463 1.00 80.81 145 ILE A CA 1
ATOM 1122 C C . ILE A 1 145 ? 8.853 10.461 -26.171 1.00 80.81 145 ILE A C 1
ATOM 1124 O O . ILE A 1 145 ? 9.191 11.283 -27.017 1.00 80.81 145 ILE A O 1
ATOM 1128 N N . ASP A 1 146 ? 7.579 10.283 -25.815 1.00 73.00 146 ASP A N 1
ATOM 1129 C CA . ASP A 1 146 ? 6.475 11.083 -26.349 1.00 73.00 146 ASP A CA 1
ATOM 1130 C C . ASP A 1 146 ? 5.821 11.911 -25.226 1.00 73.00 146 ASP A C 1
ATOM 1132 O O . ASP A 1 146 ? 5.147 11.356 -24.354 1.00 73.00 146 ASP A O 1
ATOM 1136 N N . PRO A 1 147 ? 5.989 13.244 -25.221 1.00 65.25 147 PRO A N 1
ATOM 1137 C CA . PRO A 1 147 ? 5.442 14.104 -24.180 1.00 65.25 147 PRO A CA 1
ATOM 1138 C C . PRO A 1 147 ? 3.931 14.308 -24.335 1.00 65.25 147 PRO A C 1
ATOM 1140 O O . PRO A 1 147 ? 3.264 14.661 -23.366 1.00 65.25 147 PRO A O 1
ATOM 1143 N N . ARG A 1 148 ? 3.375 14.099 -25.537 1.00 66.19 148 ARG A N 1
ATOM 1144 C CA . ARG A 1 148 ? 1.935 14.241 -25.811 1.00 66.19 148 ARG A CA 1
ATOM 1145 C C . ARG A 1 148 ? 1.152 13.026 -25.331 1.00 66.19 148 ARG A C 1
ATOM 1147 O O . ARG A 1 148 ? -0.031 13.151 -25.035 1.00 66.19 148 ARG A O 1
ATOM 1154 N N . ALA A 1 149 ? 1.827 11.888 -25.217 1.00 67.00 149 ALA A N 1
ATOM 1155 C CA . ALA A 1 149 ? 1.295 10.657 -24.654 1.00 67.00 149 ALA A CA 1
ATOM 1156 C C . ALA A 1 149 ? 1.676 10.450 -23.176 1.00 67.00 149 ALA A C 1
ATOM 1158 O O . ALA A 1 149 ? 1.532 9.353 -22.636 1.00 67.00 149 ALA A O 1
ATOM 1159 N N . PHE A 1 150 ? 2.168 11.498 -22.503 1.00 69.81 150 PHE A N 1
ATOM 1160 C CA . PHE A 1 150 ? 2.508 11.431 -21.087 1.00 69.81 150 PHE A CA 1
ATOM 1161 C C . PHE A 1 150 ? 1.251 11.243 -20.226 1.00 69.81 150 PHE A C 1
ATOM 1163 O O . PHE A 1 150 ? 0.550 12.201 -19.890 1.00 69.81 150 PHE A O 1
ATOM 1170 N N . ASP A 1 151 ? 0.990 10.004 -19.810 1.00 80.44 151 ASP A N 1
ATOM 1171 C CA . ASP A 1 151 ? -0.011 9.712 -18.788 1.00 80.44 151 ASP A CA 1
ATOM 1172 C C . ASP A 1 151 ? 0.609 9.842 -17.389 1.00 80.44 151 ASP A C 1
ATOM 1174 O O . ASP A 1 151 ? 1.392 9.008 -16.924 1.00 80.44 151 ASP A O 1
ATOM 1178 N N . ARG A 1 152 ? 0.207 10.900 -16.678 1.00 80.38 152 ARG A N 1
ATOM 1179 C CA . ARG A 1 152 ? 0.637 11.176 -15.302 1.00 80.38 152 ARG A CA 1
ATOM 1180 C C . ARG A 1 152 ? 0.304 10.031 -14.341 1.00 80.38 152 ARG A C 1
ATOM 1182 O O . ARG A 1 152 ? 1.045 9.821 -13.377 1.00 80.38 152 ARG A O 1
ATOM 1189 N N . ARG A 1 153 ? -0.798 9.310 -14.565 1.00 84.25 153 ARG A N 1
ATOM 1190 C CA . ARG A 1 153 ? -1.219 8.182 -13.727 1.00 84.25 153 ARG A CA 1
ATOM 1191 C C . ARG A 1 153 ? -0.288 6.993 -13.931 1.00 84.25 153 ARG A C 1
ATOM 1193 O O . ARG A 1 153 ? 0.236 6.476 -12.942 1.00 84.25 153 ARG A O 1
ATOM 1200 N N . ALA A 1 154 ? -0.033 6.624 -15.185 1.00 87.44 154 ALA A N 1
ATOM 1201 C CA . ALA A 1 154 ? 0.894 5.553 -15.537 1.00 87.44 154 ALA A CA 1
ATOM 1202 C C . ALA A 1 154 ? 2.320 5.864 -15.056 1.00 87.44 154 ALA A C 1
ATOM 1204 O O . ALA A 1 154 ? 2.963 5.029 -14.421 1.00 87.44 154 ALA A O 1
ATOM 1205 N N . TRP A 1 155 ? 2.773 7.107 -15.250 1.00 85.38 155 TRP A N 1
ATOM 1206 C CA . TRP A 1 155 ? 4.070 7.593 -14.776 1.00 85.38 155 TRP A CA 1
ATOM 1207 C C . TRP A 1 155 ? 4.233 7.492 -13.259 1.00 85.38 155 TRP A C 1
ATOM 1209 O O . TRP A 1 155 ? 5.213 6.940 -12.763 1.00 85.38 155 TRP A O 1
ATOM 1219 N N . SER A 1 156 ? 3.258 8.011 -12.507 1.00 86.38 156 SER A N 1
ATOM 1220 C CA . SER A 1 156 ? 3.266 7.958 -11.042 1.00 86.38 156 SER A CA 1
ATOM 1221 C C . SER A 1 156 ? 3.247 6.512 -10.536 1.00 86.38 156 SER A C 1
ATOM 1223 O O . SER A 1 156 ? 3.977 6.162 -9.610 1.00 86.38 156 SER A O 1
ATOM 1225 N N . CYS A 1 157 ? 2.454 5.647 -11.174 1.00 89.19 157 CYS A N 1
ATOM 1226 C CA . CYS A 1 157 ? 2.394 4.221 -10.868 1.00 89.19 157 CYS A CA 1
ATOM 1227 C C . CYS A 1 157 ? 3.750 3.529 -11.081 1.00 89.19 157 CYS A C 1
ATOM 1229 O O . CYS A 1 157 ? 4.273 2.919 -10.148 1.00 89.19 157 CYS A O 1
ATOM 1231 N N . LEU A 1 158 ? 4.368 3.704 -12.254 1.00 90.25 158 LEU A N 1
ATOM 1232 C CA . LEU A 1 158 ? 5.683 3.137 -12.562 1.00 90.25 158 LEU A CA 1
ATOM 1233 C C . LEU A 1 158 ? 6.781 3.678 -11.643 1.00 90.25 158 LEU A C 1
ATOM 1235 O O . LEU A 1 158 ? 7.644 2.917 -11.213 1.00 90.25 158 LEU A O 1
ATOM 1239 N N . GLY A 1 159 ? 6.737 4.967 -11.299 1.00 88.44 159 GLY A N 1
ATOM 1240 C CA . GLY A 1 159 ? 7.680 5.572 -10.358 1.00 88.44 159 GLY A CA 1
ATOM 1241 C C . GLY A 1 159 ? 7.601 4.946 -8.962 1.00 88.44 159 GLY A C 1
ATOM 1242 O O . GLY A 1 159 ? 8.634 4.647 -8.362 1.00 88.44 159 GLY A O 1
ATOM 1243 N N . ARG A 1 160 ? 6.384 4.682 -8.463 1.00 89.69 160 ARG A N 1
ATOM 1244 C CA . ARG A 1 160 ? 6.175 3.968 -7.190 1.00 89.69 160 ARG A CA 1
ATOM 1245 C C . ARG A 1 160 ? 6.680 2.530 -7.284 1.00 89.69 160 ARG A C 1
ATOM 1247 O O . ARG A 1 160 ? 7.430 2.104 -6.411 1.00 89.69 160 ARG A O 1
ATOM 1254 N N . TRP A 1 161 ? 6.362 1.811 -8.359 1.00 92.19 161 TRP A N 1
ATOM 1255 C CA . TRP A 1 161 ? 6.884 0.460 -8.580 1.00 92.19 161 TRP A CA 1
ATOM 1256 C C . TRP A 1 161 ? 8.419 0.412 -8.601 1.00 92.19 161 TRP A C 1
ATOM 1258 O O . TRP A 1 161 ? 9.010 -0.392 -7.884 1.00 92.19 161 TRP A O 1
ATOM 1268 N N . ALA A 1 162 ? 9.073 1.295 -9.359 1.00 89.69 162 ALA A N 1
ATOM 1269 C CA . ALA A 1 162 ? 10.529 1.331 -9.504 1.00 89.69 162 ALA A CA 1
ATOM 1270 C C . ALA A 1 162 ? 11.248 1.569 -8.165 1.00 89.69 162 ALA A C 1
ATOM 1272 O O . ALA A 1 162 ? 12.248 0.915 -7.857 1.00 89.69 162 ALA A O 1
ATOM 1273 N N . LEU A 1 163 ? 10.684 2.447 -7.326 1.00 88.12 163 LEU A N 1
ATOM 1274 C CA . LEU A 1 163 ? 11.186 2.731 -5.981 1.00 88.12 163 LEU A CA 1
ATOM 1275 C C . LEU A 1 163 ? 11.184 1.484 -5.077 1.00 88.12 163 LEU A C 1
ATOM 1277 O O . LEU A 1 163 ? 12.105 1.294 -4.279 1.00 88.12 163 LEU A O 1
ATOM 1281 N N . HIS A 1 164 ? 10.169 0.627 -5.217 1.00 88.50 164 HIS A N 1
ATOM 1282 C CA . HIS A 1 164 ? 10.012 -0.596 -4.424 1.00 88.50 164 HIS A CA 1
ATOM 1283 C C . HIS A 1 164 ? 10.752 -1.799 -5.004 1.00 88.50 164 HIS A C 1
ATOM 1285 O O . HIS A 1 164 ? 11.361 -2.558 -4.251 1.00 88.50 164 HIS A O 1
ATOM 1291 N N . SER A 1 165 ? 10.740 -1.973 -6.327 1.00 88.12 165 SER A N 1
ATOM 1292 C CA . SER 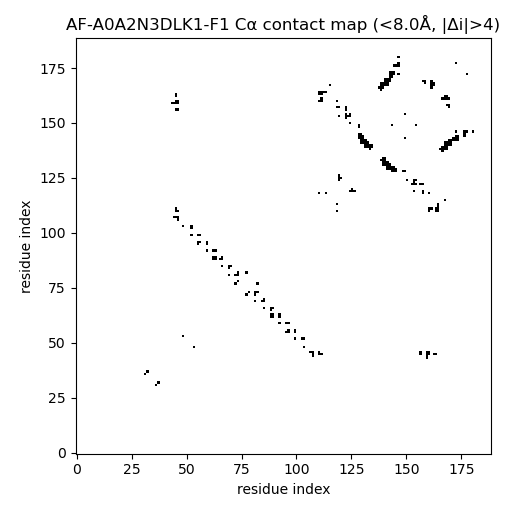A 1 165 ? 11.393 -3.106 -6.986 1.00 88.12 165 SER A CA 1
ATOM 1293 C C . SER A 1 165 ? 12.916 -3.016 -6.896 1.00 88.12 165 SER A C 1
ATOM 1295 O O . SER A 1 165 ? 13.588 -4.046 -6.873 1.00 88.12 1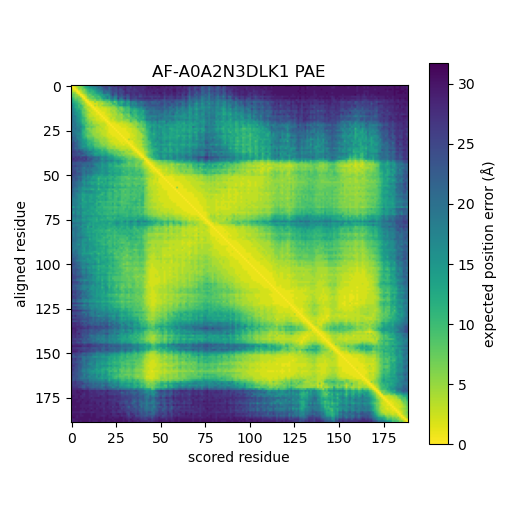65 SER A O 1
ATOM 1297 N N . ARG A 1 166 ? 13.469 -1.788 -6.844 1.00 83.50 166 ARG A N 1
ATOM 1298 C CA . ARG A 1 166 ? 14.913 -1.480 -6.924 1.00 83.50 166 ARG A CA 1
ATOM 1299 C C . ARG A 1 166 ? 15.602 -2.050 -8.174 1.00 83.50 166 ARG A C 1
ATOM 1301 O O . ARG A 1 166 ? 16.831 -2.102 -8.234 1.00 83.50 166 ARG A O 1
ATOM 1308 N N . LYS A 1 167 ? 14.810 -2.474 -9.161 1.00 80.75 167 LYS A N 1
ATOM 1309 C CA . LYS A 1 167 ? 15.244 -3.056 -10.440 1.00 80.75 167 LYS A CA 1
ATOM 1310 C C . LYS A 1 167 ? 15.155 -2.055 -11.585 1.00 80.75 167 LYS A C 1
ATOM 1312 O O . LYS A 1 167 ? 15.603 -2.353 -12.685 1.00 80.75 167 LYS A O 1
ATOM 1317 N N . ALA A 1 168 ? 14.571 -0.888 -11.345 1.00 80.88 168 ALA A N 1
ATOM 1318 C CA . ALA A 1 168 ? 14.455 0.136 -12.359 1.00 80.88 168 ALA A CA 1
ATOM 1319 C C . ALA A 1 168 ? 14.543 1.538 -11.761 1.00 80.88 168 ALA A C 1
ATOM 1321 O O . ALA A 1 168 ? 14.286 1.738 -10.572 1.00 80.88 168 ALA A O 1
ATOM 1322 N N . SER A 1 169 ? 14.857 2.508 -12.610 1.00 81.00 169 SER A N 1
ATOM 1323 C CA . SER A 1 169 ? 14.598 3.922 -12.366 1.00 81.00 169 SER A CA 1
ATOM 1324 C C . SER A 1 169 ? 13.715 4.478 -13.470 1.00 81.00 169 SER A C 1
ATOM 1326 O O . SER A 1 169 ? 13.875 4.158 -14.644 1.00 81.00 169 SER A O 1
ATOM 1328 N N . VAL A 1 170 ? 12.783 5.334 -13.079 1.00 75.25 170 VAL A N 1
ATOM 1329 C CA . VAL A 1 170 ? 11.899 6.053 -13.992 1.00 75.25 170 VAL A CA 1
ATOM 1330 C C . VAL A 1 170 ? 12.464 7.467 -14.083 1.00 75.25 170 VAL A C 1
ATOM 1332 O O . VAL A 1 170 ? 12.299 8.261 -13.156 1.00 75.25 170 VAL A O 1
ATOM 1335 N N . ASP A 1 171 ? 13.258 7.720 -15.122 1.00 69.88 171 ASP A N 1
ATOM 1336 C CA . ASP A 1 171 ? 14.063 8.935 -15.257 1.00 69.88 171 ASP A CA 1
ATOM 1337 C C . ASP A 1 171 ? 13.247 10.063 -15.885 1.00 69.88 171 ASP A C 1
ATOM 1339 O O . ASP A 1 171 ? 12.368 9.810 -16.702 1.00 69.88 171 ASP A O 1
ATOM 1343 N N . LYS A 1 172 ? 13.483 11.321 -15.500 1.00 56.91 172 LYS A N 1
ATOM 1344 C CA . LYS A 1 172 ? 12.659 12.438 -16.002 1.00 56.91 172 LYS A CA 1
ATOM 1345 C C . LYS A 1 172 ? 12.613 12.440 -17.534 1.00 56.91 172 LYS A C 1
ATOM 1347 O O . LYS A 1 172 ? 13.625 12.193 -18.181 1.00 56.91 172 LYS A O 1
ATOM 1352 N N . VAL A 1 173 ? 11.423 12.761 -18.065 1.00 57.44 173 VAL A N 1
ATOM 1353 C CA . VAL A 1 173 ? 11.166 13.098 -19.476 1.00 57.44 173 VAL A CA 1
ATOM 1354 C C . VAL A 1 173 ? 12.403 13.767 -20.058 1.00 57.44 173 VAL A C 1
ATOM 1356 O O . VAL A 1 173 ? 12.856 14.765 -19.491 1.00 57.44 173 VAL A O 1
ATOM 1359 N N . ASP A 1 174 ? 12.940 13.203 -21.139 1.00 54.47 174 ASP A N 1
ATOM 1360 C CA . ASP A 1 174 ? 14.144 13.716 -21.781 1.00 54.47 174 ASP A CA 1
ATOM 1361 C C . ASP A 1 174 ? 13.994 15.235 -21.970 1.00 54.47 174 ASP A C 1
ATOM 1363 O O . ASP A 1 174 ? 13.028 15.727 -22.561 1.00 54.47 174 ASP A O 1
ATOM 1367 N N . GLU A 1 175 ? 14.907 16.012 -21.388 1.00 54.84 175 GLU A N 1
ATOM 1368 C CA . GLU A 1 175 ? 14.828 17.473 -21.417 1.00 54.84 175 GLU A CA 1
ATOM 1369 C C . GLU A 1 175 ? 14.791 18.013 -22.854 1.00 54.84 175 GLU A C 1
ATOM 1371 O O . GLU A 1 175 ? 14.252 19.097 -23.092 1.00 54.84 175 GLU A O 1
ATOM 1376 N N . SER A 1 176 ? 15.337 17.265 -23.819 1.00 57.16 176 SER A N 1
ATOM 1377 C CA . SER A 1 176 ? 15.259 17.598 -25.242 1.00 57.16 176 SER A CA 1
ATOM 1378 C C . SER A 1 176 ? 13.820 17.553 -25.774 1.00 57.16 176 SER A C 1
ATOM 1380 O O . SER A 1 176 ? 13.414 18.445 -26.520 1.00 57.16 176 SER A O 1
ATOM 1382 N N . VAL A 1 177 ? 13.011 16.612 -25.286 1.00 55.88 177 VAL A N 1
ATOM 1383 C CA . VAL A 1 177 ? 11.599 16.424 -25.635 1.00 55.88 177 VAL A CA 1
ATOM 1384 C C . VAL A 1 177 ? 10.724 17.534 -25.034 1.00 55.88 177 VAL A C 1
ATOM 1386 O O . VAL A 1 177 ? 9.858 18.091 -25.714 1.00 55.88 177 VAL A O 1
ATOM 1389 N N 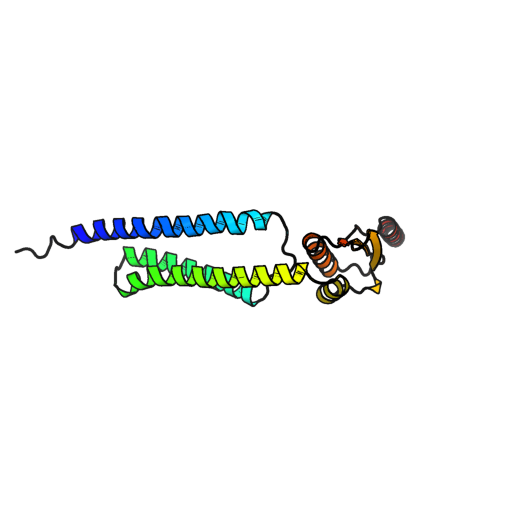. TYR A 1 178 ? 10.993 17.944 -23.788 1.00 54.88 178 TYR A N 1
ATOM 1390 C CA . TYR A 1 178 ? 10.327 19.106 -23.174 1.00 54.88 178 TYR A CA 1
ATOM 1391 C C . TYR A 1 178 ? 10.671 20.420 -23.890 1.00 54.88 178 TYR A C 1
ATOM 1393 O O . TYR A 1 178 ? 9.810 21.288 -24.063 1.00 54.88 178 TYR A O 1
ATOM 1401 N N . ARG A 1 179 ? 11.929 20.578 -24.326 1.00 59.81 179 ARG A N 1
ATOM 1402 C CA . ARG A 1 179 ? 12.368 21.751 -25.093 1.00 59.81 179 ARG A CA 1
ATOM 1403 C C . ARG A 1 179 ? 11.706 21.808 -26.465 1.00 59.81 179 ARG A C 1
ATOM 1405 O O . ARG A 1 179 ? 11.289 22.892 -26.862 1.00 59.81 179 ARG A O 1
ATOM 1412 N N . GLU A 1 180 ? 11.572 20.688 -27.173 1.00 60.81 180 GLU A N 1
ATOM 1413 C CA . GLU A 1 180 ? 10.869 20.648 -28.463 1.00 60.81 180 GLU A CA 1
ATOM 1414 C C . GLU A 1 180 ? 9.369 20.918 -28.326 1.00 60.81 180 GLU A C 1
ATOM 1416 O O . GLU A 1 180 ? 8.829 21.723 -29.088 1.00 60.81 180 GLU A O 1
ATOM 1421 N N . TYR A 1 181 ? 8.707 20.336 -27.320 1.00 60.25 181 TYR A N 1
ATOM 1422 C CA . TYR A 1 181 ? 7.290 20.589 -27.046 1.00 60.25 181 TYR A CA 1
ATOM 1423 C C . TYR A 1 181 ? 7.011 22.074 -26.762 1.00 60.25 181 TYR A C 1
ATOM 1425 O O . TYR A 1 181 ? 6.150 22.678 -27.405 1.00 60.25 181 TYR A O 1
ATOM 1433 N N . ASN A 1 182 ? 7.786 22.697 -25.865 1.00 58.44 182 ASN A N 1
ATOM 1434 C CA . ASN A 1 182 ? 7.627 24.119 -25.542 1.00 58.44 182 ASN A CA 1
ATOM 1435 C C . ASN A 1 182 ? 7.904 25.024 -26.750 1.00 58.44 182 ASN A C 1
ATOM 1437 O O . ASN A 1 182 ? 7.215 26.021 -26.937 1.00 58.44 182 ASN A O 1
ATOM 1441 N N . LYS A 1 183 ? 8.870 24.665 -27.602 1.00 61.28 183 LYS A N 1
ATOM 1442 C CA . LYS A 1 183 ? 9.224 25.428 -28.809 1.00 61.28 183 LYS A CA 1
ATOM 1443 C C . LYS A 1 183 ? 8.178 25.304 -29.924 1.00 61.28 183 LYS A C 1
ATOM 1445 O O . LYS A 1 183 ? 8.050 26.217 -30.737 1.00 61.28 183 LYS A O 1
ATOM 1450 N N . ALA A 1 184 ? 7.454 24.184 -29.977 1.00 56.53 184 ALA A N 1
ATOM 1451 C CA . ALA A 1 184 ? 6.338 23.973 -30.895 1.00 56.53 184 ALA A CA 1
ATOM 1452 C C . ALA A 1 184 ? 5.074 24.726 -30.446 1.00 56.53 184 ALA A C 1
ATOM 1454 O O . ALA A 1 184 ? 4.376 25.284 -31.286 1.00 56.53 184 ALA A O 1
ATOM 1455 N N . HIS A 1 185 ? 4.806 24.793 -29.137 1.00 53.34 185 HIS A N 1
ATOM 1456 C CA . HIS A 1 185 ? 3.651 25.517 -28.597 1.00 53.34 185 HIS A CA 1
ATOM 1457 C C . HIS A 1 185 ? 3.857 27.034 -28.499 1.00 53.34 185 HIS A C 1
ATOM 1459 O O . HIS A 1 185 ? 2.909 27.777 -28.715 1.00 53.34 185 HIS A O 1
ATOM 1465 N N . SER A 1 186 ? 5.083 27.517 -28.270 1.00 52.75 186 SER A N 1
ATOM 1466 C CA . SER A 1 186 ? 5.390 28.958 -28.233 1.00 52.75 186 SER A CA 1
ATOM 1467 C C . SER A 1 186 ? 5.432 29.632 -29.613 1.00 52.75 186 SER A C 1
ATOM 1469 O O . SER A 1 186 ? 5.752 30.812 -29.705 1.00 52.75 186 SER A O 1
ATOM 1471 N N . LYS A 1 187 ? 5.231 28.875 -30.698 1.00 51.53 187 LYS A N 1
ATOM 1472 C CA . LYS A 1 187 ? 5.165 29.373 -32.085 1.00 51.53 187 LYS A CA 1
ATOM 1473 C C . LYS A 1 187 ? 3.741 29.353 -32.659 1.00 51.53 187 LYS A C 1
ATOM 1475 O O . LYS A 1 187 ? 3.574 29.638 -33.841 1.00 51.53 187 LYS A O 1
ATOM 1480 N N . GLY A 1 188 ? 2.758 28.935 -31.857 1.00 49.91 188 GLY A N 1
ATOM 1481 C CA . GLY A 1 188 ? 1.341 28.864 -32.227 1.00 49.91 188 GLY A CA 1
ATOM 1482 C C . GLY A 1 188 ? 0.468 29.979 -31.636 1.00 49.91 188 GLY A C 1
ATOM 1483 O O . GLY A 1 188 ? -0.743 29.934 -31.837 1.00 49.91 188 GLY A O 1
ATOM 1484 N N . GLU A 1 189 ? 1.069 30.937 -30.925 1.00 42.03 189 GLU A N 1
ATOM 1485 C CA . GLU A 1 189 ? 0.520 32.277 -30.637 1.00 42.03 189 GLU A CA 1
ATOM 1486 C C . GLU A 1 189 ? 1.206 33.317 -31.539 1.00 42.03 189 GLU A C 1
ATOM 1488 O O . GLU A 1 189 ? 0.633 34.415 -31.709 1.00 42.03 189 GLU A O 1
#

Solvent-accessible surface area (backbone atoms only — not comparable to full-atom values): 10575 Å² total; per-residue (Å²): 136,82,92,70,69,74,66,68,60,54,55,60,50,49,54,50,52,47,51,67,52,49,50,59,52,50,50,51,52,51,47,47,46,51,70,62,45,55,71,53,72,77,54,78,67,41,57,80,80,49,75,64,46,50,49,46,53,53,50,38,55,52,45,51,54,49,39,54,49,41,54,58,41,39,79,76,58,74,44,71,69,48,56,53,44,54,56,48,44,57,53,50,42,52,52,49,51,51,54,38,51,52,52,49,50,52,49,41,50,51,50,29,67,50,52,71,70,57,44,29,59,75,34,67,43,62,68,90,40,47,47,81,44,77,82,48,97,78,32,39,36,37,30,46,70,39,80,91,73,62,48,68,66,24,51,53,37,47,42,28,30,20,71,60,42,71,38,36,45,68,46,75,59,44,66,68,58,57,51,51,52,52,58,59,57,72,69,76,119

Mean predicted aligned error: 12.2 Å

Radius of gyration: 27.1 Å; Cα contacts (8 Å, |Δi|>4): 151; chains: 1; bounding box: 54×41×90 Å